Protein AF-A0A812XS95-F1 (afdb_monomer)

Mean predicted aligned error: 13.43 Å

Organism: Symbiodinium pilosum (NCBI:txid2952)

Secondary structure (DSSP, 8-state):
--------S----EEEE---SSSS--S-PEEEEETTEEEEEEEEEEESSSSS-SEEEEEETTS-EEEEEEEE--STT--EEEEE-TT--EEEEEEE-TTSPEEEEE-TTS-HHHHHHHHHHHHHHHHHHHHHHHHHHHHHHHHT-----------PPPP-----------PPPPPPP-------

Radius of gyration: 25.68 Å; Cα contacts (8 Å, |Δi|>4): 224; chains: 1; bounding box: 58×70×51 Å

Structure (mmCIF, N/CA/C/O backbone):
data_AF-A0A812XS95-F1
#
_entry.id   AF-A0A812XS95-F1
#
loop_
_atom_site.group_PDB
_atom_site.id
_atom_site.type_symbol
_atom_site.label_atom_id
_atom_site.label_alt_id
_atom_site.label_comp_id
_atom_site.label_asym_id
_atom_site.label_entity_id
_atom_site.label_seq_id
_atom_site.pdbx_PDB_ins_code
_atom_site.Cartn_x
_atom_site.Cartn_y
_atom_site.Cartn_z
_atom_site.occupancy
_atom_site.B_iso_or_equiv
_atom_site.auth_seq_id
_atom_site.auth_comp_id
_atom_site.auth_asym_id
_atom_site.auth_atom_id
_atom_site.pdbx_PDB_model_num
ATOM 1 N N . MET A 1 1 ? -4.520 -12.780 26.101 1.00 31.05 1 MET A N 1
ATOM 2 C CA . MET A 1 1 ? -3.115 -12.355 26.272 1.00 31.05 1 MET A CA 1
ATOM 3 C C . MET A 1 1 ? -2.745 -11.549 25.037 1.00 31.05 1 MET A C 1
ATOM 5 O O . MET A 1 1 ? -2.492 -12.147 24.003 1.00 31.05 1 MET A O 1
ATOM 9 N N . ASN A 1 2 ? -2.826 -10.217 25.107 1.00 29.41 2 ASN A N 1
ATOM 10 C CA . ASN A 1 2 ? -2.472 -9.331 23.994 1.00 29.41 2 ASN A CA 1
ATOM 11 C C . ASN A 1 2 ? -1.007 -8.934 24.167 1.00 29.41 2 ASN A C 1
ATOM 13 O O . ASN A 1 2 ? -0.682 -8.158 25.062 1.00 29.41 2 ASN A O 1
ATOM 17 N N . ALA A 1 3 ? -0.123 -9.522 23.366 1.00 35.22 3 ALA A N 1
ATOM 18 C CA . ALA A 1 3 ? 1.266 -9.102 23.314 1.00 35.22 3 ALA A CA 1
ATOM 19 C C . ALA A 1 3 ? 1.328 -7.753 22.585 1.00 35.22 3 ALA A C 1
ATOM 21 O O . ALA A 1 3 ? 1.083 -7.683 21.383 1.00 35.22 3 ALA A O 1
ATOM 22 N N . ALA A 1 4 ? 1.627 -6.682 23.321 1.00 34.22 4 ALA A N 1
ATOM 23 C CA . ALA A 1 4 ? 2.061 -5.426 22.731 1.00 34.22 4 ALA A CA 1
ATOM 24 C C . ALA A 1 4 ? 3.416 -5.686 22.059 1.00 34.22 4 ALA A C 1
ATOM 26 O O . ALA A 1 4 ? 4.439 -5.839 22.726 1.00 34.22 4 ALA A O 1
ATOM 27 N N . LEU A 1 5 ? 3.401 -5.842 20.737 1.00 38.66 5 LEU A N 1
ATOM 28 C CA . LEU A 1 5 ? 4.603 -6.040 19.943 1.00 38.66 5 LEU A CA 1
ATOM 29 C C . LEU A 1 5 ? 5.372 -4.717 19.885 1.00 38.66 5 LEU A C 1
ATOM 31 O O . LEU A 1 5 ? 5.041 -3.824 19.108 1.00 38.66 5 LEU A O 1
ATOM 35 N N . GLY A 1 6 ? 6.411 -4.602 20.712 1.00 35.81 6 GLY A N 1
ATOM 36 C CA . GLY A 1 6 ? 7.483 -3.634 20.511 1.00 35.81 6 GLY A CA 1
ATOM 37 C C . GLY A 1 6 ? 8.263 -4.010 19.254 1.00 35.81 6 GLY A C 1
ATOM 38 O O . GLY A 1 6 ? 9.226 -4.765 19.328 1.00 35.81 6 GLY A O 1
ATOM 39 N N . PHE A 1 7 ? 7.811 -3.529 18.097 1.00 37.19 7 PHE A N 1
ATOM 40 C CA . PHE A 1 7 ? 8.500 -3.670 16.815 1.00 37.19 7 PHE A CA 1
ATOM 41 C C . PHE A 1 7 ? 9.1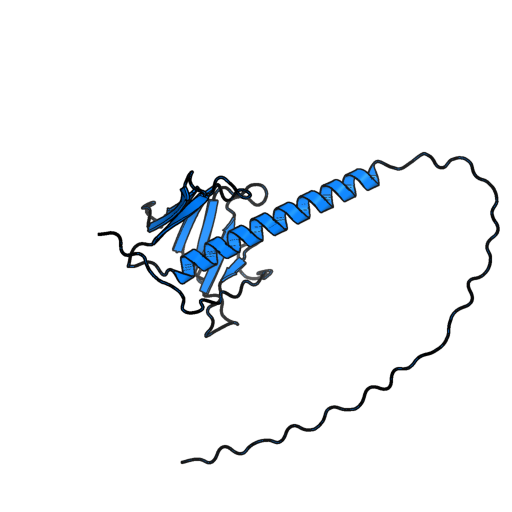70 -2.335 16.472 1.00 37.19 7 PHE A C 1
ATOM 43 O O . PHE A 1 7 ? 8.592 -1.489 15.797 1.00 37.19 7 PHE A O 1
ATOM 50 N N . CYS A 1 8 ? 10.389 -2.141 16.972 1.00 33.81 8 CYS A N 1
ATOM 51 C CA . CYS A 1 8 ? 11.273 -1.042 16.584 1.00 33.81 8 CYS A CA 1
ATOM 52 C C . CYS A 1 8 ? 12.672 -1.598 16.308 1.00 33.81 8 CYS A C 1
ATOM 54 O O . CYS A 1 8 ? 13.621 -1.257 16.999 1.00 33.81 8 CYS A O 1
ATOM 56 N N . ASP A 1 9 ? 12.787 -2.442 15.285 1.00 32.00 9 ASP A N 1
ATOM 57 C CA . ASP A 1 9 ? 14.012 -2.498 14.492 1.00 32.00 9 ASP A CA 1
ATOM 58 C C . ASP A 1 9 ? 13.663 -1.942 13.114 1.00 32.00 9 ASP A C 1
ATOM 60 O O . ASP A 1 9 ? 12.637 -2.293 12.527 1.00 32.00 9 ASP A O 1
ATOM 64 N N . ALA A 1 10 ? 14.464 -0.983 12.657 1.00 38.97 10 ALA A N 1
ATOM 65 C CA . ALA A 1 10 ? 14.191 -0.098 11.534 1.00 38.97 10 ALA A CA 1
ATOM 66 C C . ALA A 1 10 ? 13.884 -0.854 10.223 1.00 38.97 10 ALA A C 1
ATOM 68 O O . ALA A 1 10 ? 14.772 -1.166 9.430 1.00 38.97 10 ALA A O 1
ATOM 69 N N . PHE A 1 11 ? 12.602 -1.122 9.963 1.00 43.22 11 PHE A N 1
ATOM 70 C CA . PHE A 1 11 ? 12.127 -1.562 8.654 1.00 43.22 11 PHE A CA 1
ATOM 71 C C . PHE A 1 11 ? 12.046 -0.354 7.722 1.00 43.22 11 PHE A C 1
ATOM 73 O O . PHE A 1 11 ? 11.028 0.327 7.621 1.00 43.22 11 PHE A O 1
ATOM 80 N N . GLU A 1 12 ? 13.146 -0.081 7.032 1.00 45.16 12 GLU A N 1
ATOM 81 C CA . GLU A 1 12 ? 13.159 0.867 5.924 1.00 45.16 12 GLU A CA 1
ATOM 82 C C . GLU A 1 12 ? 12.568 0.179 4.684 1.00 45.16 12 GLU A C 1
ATOM 84 O O . GLU A 1 12 ? 13.136 -0.771 4.151 1.00 45.16 12 GLU A O 1
ATOM 89 N N . VAL A 1 13 ? 11.386 0.605 4.239 1.00 52.97 13 VAL A N 1
ATOM 90 C CA . VAL A 1 13 ? 10.812 0.149 2.966 1.00 52.97 13 VAL A CA 1
ATOM 91 C C . VAL A 1 13 ? 11.091 1.218 1.923 1.00 52.97 13 VAL A C 1
ATOM 93 O O . VAL A 1 13 ? 10.550 2.320 1.988 1.00 52.97 13 VAL A O 1
ATOM 96 N N . HIS A 1 14 ? 11.920 0.883 0.938 1.00 58.97 14 HIS A N 1
ATOM 97 C CA . HIS A 1 14 ? 12.149 1.755 -0.207 1.00 58.97 14 HIS A CA 1
ATOM 98 C C . HIS A 1 14 ? 10.985 1.615 -1.187 1.00 58.97 14 HIS A C 1
ATOM 100 O O . HIS A 1 14 ? 10.745 0.539 -1.741 1.00 58.97 14 HIS A O 1
ATOM 106 N N . LEU A 1 15 ? 10.270 2.718 -1.404 1.00 54.59 15 LEU A N 1
ATOM 107 C CA . LEU A 1 15 ? 9.185 2.797 -2.370 1.00 54.59 15 LEU A CA 1
ATOM 108 C C . LEU A 1 15 ? 9.689 3.473 -3.644 1.00 54.59 15 LEU A C 1
ATOM 110 O O . LEU A 1 15 ? 10.126 4.621 -3.612 1.00 54.59 15 LEU A O 1
ATOM 114 N N . GLN A 1 16 ? 9.621 2.767 -4.769 1.00 62.72 16 GLN A N 1
ATOM 115 C CA . GLN A 1 16 ? 9.952 3.331 -6.076 1.00 62.72 16 GLN A CA 1
ATOM 116 C C . GLN A 1 16 ? 8.723 3.305 -6.981 1.00 62.72 16 GLN A C 1
ATOM 118 O O . GLN A 1 16 ? 8.082 2.268 -7.166 1.00 62.72 16 GLN A O 1
ATOM 123 N N . GLN A 1 17 ? 8.404 4.455 -7.574 1.00 58.75 17 GLN A N 1
ATOM 124 C CA . GLN A 1 17 ? 7.454 4.522 -8.675 1.00 58.75 17 GLN A CA 1
ATOM 125 C C . GLN A 1 17 ? 8.195 4.126 -9.955 1.00 58.75 17 GLN A C 1
ATOM 127 O O . GLN A 1 17 ? 8.978 4.904 -10.496 1.00 58.75 17 GLN A O 1
ATOM 132 N N . ARG A 1 18 ? 7.976 2.900 -10.435 1.00 57.41 18 ARG A N 1
ATOM 133 C CA . ARG A 1 18 ? 8.557 2.425 -11.696 1.00 57.41 18 ARG A CA 1
ATOM 134 C C . ARG A 1 18 ? 7.482 2.384 -12.778 1.00 57.41 18 ARG A C 1
ATOM 136 O O . ARG A 1 18 ? 6.474 1.696 -12.631 1.00 57.41 18 ARG A O 1
ATOM 143 N N . LEU A 1 19 ? 7.725 3.067 -13.900 1.00 51.47 19 LEU A N 1
ATOM 144 C CA . LEU A 1 19 ? 6.998 2.819 -15.148 1.00 51.47 19 LEU A CA 1
ATOM 145 C C . LEU A 1 19 ? 7.426 1.444 -15.678 1.00 51.47 19 LEU A C 1
ATOM 147 O O . LEU A 1 19 ? 8.431 1.304 -16.376 1.00 51.47 19 LEU A O 1
ATOM 151 N N . CYS A 1 20 ? 6.690 0.403 -15.303 1.00 47.28 20 CYS A N 1
ATOM 152 C CA . CYS A 1 20 ? 6.956 -0.949 -15.774 1.00 47.28 20 CYS A CA 1
ATOM 153 C C . CYS A 1 20 ? 6.486 -1.075 -17.231 1.00 47.28 20 CYS A C 1
ATOM 155 O O . CYS A 1 20 ? 5.315 -1.319 -17.486 1.00 47.28 20 CYS A O 1
ATOM 157 N N . ARG A 1 21 ? 7.398 -0.895 -18.198 1.00 41.53 21 ARG A N 1
ATOM 158 C CA . ARG A 1 21 ? 7.094 -1.022 -19.641 1.00 41.53 21 ARG A CA 1
ATOM 159 C C . ARG A 1 21 ? 6.903 -2.470 -20.122 1.00 41.53 21 ARG A C 1
ATOM 161 O O . ARG A 1 21 ? 6.256 -2.669 -21.140 1.00 41.53 21 ARG A O 1
ATOM 168 N N . ASN A 1 22 ? 7.438 -3.460 -19.397 1.00 42.00 22 ASN A N 1
ATOM 169 C CA . ASN A 1 22 ? 7.480 -4.872 -19.825 1.00 42.00 22 ASN A CA 1
ATOM 170 C C . ASN A 1 22 ? 6.666 -5.836 -18.947 1.00 42.00 22 ASN A C 1
ATOM 172 O O . ASN A 1 22 ? 6.631 -7.032 -19.220 1.00 42.00 22 ASN A O 1
ATOM 176 N N . PHE A 1 23 ? 6.013 -5.342 -17.896 1.00 45.94 23 PHE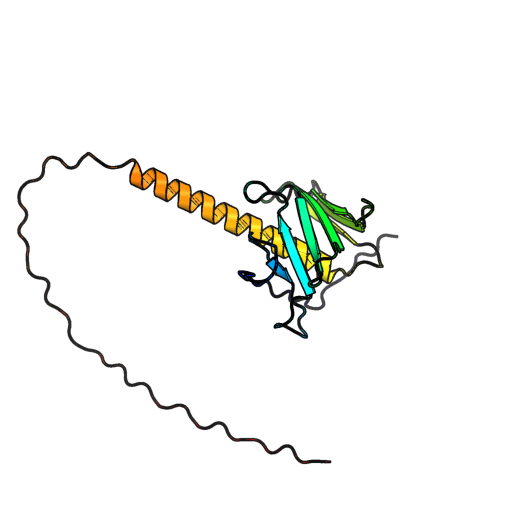 A N 1
ATOM 177 C CA . PHE A 1 23 ? 5.003 -6.118 -17.183 1.00 45.94 23 PHE A CA 1
ATOM 178 C C . PHE A 1 23 ? 3.648 -5.712 -17.760 1.00 45.94 23 PHE A C 1
ATOM 180 O O . PHE A 1 23 ? 3.429 -4.526 -17.994 1.00 45.94 23 PHE A O 1
ATOM 187 N N . VAL A 1 24 ? 2.749 -6.667 -18.002 1.00 46.91 24 VAL A N 1
ATOM 188 C CA . VAL A 1 24 ? 1.370 -6.445 -18.487 1.00 46.91 24 VAL A CA 1
ATOM 189 C C . VAL A 1 24 ? 0.531 -5.770 -17.384 1.00 46.91 24 VAL A C 1
ATOM 191 O O . VAL A 1 24 ? -0.459 -6.300 -16.899 1.00 46.91 24 VAL A O 1
ATOM 194 N N . MET A 1 25 ? 0.985 -4.622 -16.891 1.00 47.03 25 MET A N 1
ATOM 195 C CA . MET A 1 25 ? 0.340 -3.788 -15.887 1.00 47.03 25 MET A CA 1
ATOM 196 C C . MET A 1 25 ? 0.532 -2.341 -16.330 1.00 47.03 25 MET A C 1
ATOM 198 O O . MET A 1 25 ? 1.451 -1.645 -15.911 1.00 47.03 25 MET A O 1
ATOM 202 N N . ALA A 1 26 ? -0.335 -1.919 -17.246 1.00 42.66 26 ALA A N 1
ATOM 203 C CA . ALA A 1 26 ? -0.321 -0.614 -17.896 1.00 42.66 26 ALA A CA 1
ATOM 204 C C . ALA A 1 26 ? -0.753 0.556 -16.983 1.00 42.66 26 ALA A C 1
ATOM 206 O O . ALA A 1 26 ? -1.200 1.587 -17.474 1.00 42.66 26 ALA A O 1
ATOM 207 N N . SER A 1 27 ? -0.645 0.444 -15.659 1.00 55.88 27 SER A N 1
ATOM 208 C CA . SER A 1 27 ? -1.129 1.487 -14.754 1.00 55.88 27 SER A CA 1
ATOM 209 C C . SER A 1 27 ? -0.394 1.480 -13.415 1.00 55.88 27 SER A C 1
ATOM 211 O O . SER A 1 27 ? -0.209 0.441 -12.793 1.00 55.88 27 SER A O 1
ATOM 213 N N . HIS A 1 28 ? 0.064 2.669 -13.010 1.00 71.50 28 HIS A N 1
ATOM 214 C CA . HIS A 1 28 ? 0.421 3.112 -11.653 1.00 71.50 28 HIS A CA 1
ATOM 215 C C . HIS A 1 28 ? 0.668 2.020 -10.589 1.00 71.50 28 HIS A C 1
ATOM 217 O O . HIS A 1 28 ? -0.057 1.927 -9.600 1.00 71.50 28 HIS A O 1
ATOM 223 N N . ALA A 1 29 ? 1.715 1.213 -10.775 1.00 84.75 29 ALA A N 1
ATOM 224 C CA . ALA A 1 29 ? 2.148 0.227 -9.793 1.00 84.75 29 ALA A CA 1
ATOM 225 C C . ALA A 1 29 ? 3.276 0.786 -8.919 1.00 84.75 29 ALA A C 1
ATOM 227 O O . ALA A 1 29 ? 4.216 1.408 -9.421 1.00 84.75 29 ALA A O 1
ATOM 228 N N . PHE A 1 30 ? 3.219 0.509 -7.618 1.00 89.88 30 PHE A N 1
ATOM 229 C CA . PHE A 1 30 ? 4.336 0.746 -6.706 1.00 89.88 30 PHE A CA 1
ATOM 230 C C . PHE A 1 30 ? 5.098 -0.548 -6.487 1.00 89.88 30 PHE A C 1
ATOM 232 O O . PHE A 1 30 ? 4.511 -1.560 -6.104 1.00 89.88 30 PHE A O 1
ATOM 239 N N . SER A 1 31 ? 6.406 -0.522 -6.725 1.00 90.56 31 SER A N 1
ATOM 240 C CA . SER A 1 31 ? 7.264 -1.657 -6.413 1.00 90.56 31 SER A CA 1
ATOM 241 C C . SER A 1 31 ? 7.732 -1.586 -4.966 1.00 90.56 31 SER A C 1
ATOM 243 O O . SER A 1 31 ? 8.218 -0.544 -4.520 1.00 90.56 31 SER A O 1
ATOM 245 N N . LEU A 1 32 ? 7.622 -2.710 -4.264 1.00 91.50 32 LEU A N 1
ATOM 246 C CA . LEU A 1 32 ? 8.188 -2.917 -2.940 1.00 91.50 32 LEU A CA 1
ATOM 247 C C . LEU A 1 32 ? 9.548 -3.602 -3.095 1.00 91.50 32 LEU A C 1
ATOM 249 O O . LEU A 1 32 ? 9.637 -4.676 -3.700 1.00 91.50 32 LEU A O 1
ATOM 253 N N . CYS A 1 33 ? 10.590 -2.994 -2.531 1.00 89.38 33 CYS A N 1
ATOM 254 C CA . CYS A 1 33 ? 11.943 -3.548 -2.488 1.00 89.38 33 CYS A CA 1
ATOM 255 C C . CYS A 1 33 ? 12.324 -3.906 -1.046 1.00 89.38 33 CYS A C 1
ATOM 257 O O . CYS A 1 33 ? 11.868 -3.267 -0.096 1.00 89.38 33 CYS A O 1
ATOM 259 N N . ARG A 1 34 ? 13.166 -4.931 -0.876 1.00 85.69 34 ARG A N 1
ATOM 260 C CA . ARG A 1 34 ? 13.764 -5.270 0.426 1.00 85.69 34 ARG A CA 1
ATOM 261 C C . ARG A 1 34 ? 15.109 -4.561 0.574 1.00 85.69 34 ARG A C 1
ATOM 263 O O . ARG A 1 34 ? 15.805 -4.353 -0.415 1.00 85.69 34 ARG A O 1
ATOM 270 N N . ASN A 1 35 ? 15.516 -4.267 1.808 1.00 80.00 35 ASN A N 1
ATOM 271 C CA . ASN A 1 35 ? 16.771 -3.550 2.073 1.00 80.00 35 ASN A CA 1
ATOM 272 C C . ASN A 1 35 ? 18.019 -4.229 1.503 1.00 80.00 35 ASN A C 1
ATOM 274 O O . ASN A 1 35 ? 18.910 -3.542 1.015 1.00 80.00 35 ASN A O 1
ATOM 278 N N . HIS A 1 36 ? 18.071 -5.562 1.525 1.00 82.12 36 HIS A N 1
ATOM 279 C CA . HIS A 1 36 ? 19.225 -6.311 1.024 1.00 82.12 36 HIS A CA 1
ATOM 280 C C . HIS A 1 36 ? 19.330 -6.338 -0.507 1.00 82.12 36 HIS A C 1
ATOM 282 O O . HIS A 1 36 ? 20.379 -6.709 -1.020 1.00 82.12 36 HIS A O 1
ATOM 288 N N . ASN A 1 37 ? 18.272 -5.975 -1.240 1.00 82.00 37 ASN A N 1
ATOM 289 C CA . ASN A 1 37 ? 18.295 -5.965 -2.699 1.00 82.00 37 ASN A CA 1
ATOM 290 C C . ASN A 1 37 ? 17.404 -4.840 -3.247 1.00 82.00 37 ASN A C 1
ATOM 292 O O . ASN A 1 37 ? 16.246 -5.057 -3.607 1.00 82.00 37 ASN A O 1
ATOM 296 N N . LYS A 1 38 ? 17.939 -3.611 -3.268 1.00 79.56 38 LYS A N 1
ATOM 297 C CA . LYS A 1 38 ? 17.198 -2.409 -3.698 1.00 79.56 38 LYS A CA 1
ATOM 298 C C . LYS A 1 38 ? 16.772 -2.470 -5.170 1.00 79.56 38 LYS A C 1
ATOM 300 O O . LYS A 1 38 ? 15.761 -1.869 -5.537 1.00 79.56 38 LYS A O 1
ATOM 305 N N . ASP A 1 39 ? 17.508 -3.217 -5.989 1.00 83.06 39 ASP A N 1
ATOM 306 C CA . ASP A 1 39 ? 17.280 -3.292 -7.433 1.00 83.06 39 ASP A CA 1
ATOM 307 C C . ASP A 1 39 ? 16.220 -4.320 -7.831 1.00 83.06 39 ASP A C 1
ATOM 309 O O . ASP A 1 39 ? 15.643 -4.223 -8.922 1.00 83.06 39 ASP A O 1
ATOM 313 N N . GLU A 1 40 ? 15.909 -5.257 -6.933 1.00 86.56 40 GLU A N 1
ATOM 314 C CA . GLU A 1 40 ? 15.006 -6.366 -7.200 1.00 86.56 40 GLU A CA 1
ATOM 315 C C . GLU A 1 40 ? 13.677 -6.202 -6.440 1.00 86.56 40 GLU A C 1
ATOM 317 O O . GLU A 1 40 ? 13.594 -6.472 -5.236 1.00 86.56 40 GLU A O 1
ATOM 322 N N . PRO A 1 41 ? 12.596 -5.782 -7.124 1.00 89.94 41 PRO A N 1
ATOM 323 C CA . PRO A 1 41 ? 11.297 -5.687 -6.483 1.00 89.94 41 PRO A CA 1
ATOM 324 C C . PRO A 1 41 ? 10.797 -7.088 -6.128 1.00 89.94 41 PRO A C 1
ATOM 326 O O . PRO A 1 41 ? 10.858 -8.010 -6.945 1.00 89.94 41 PRO A O 1
ATOM 329 N N . PHE A 1 42 ? 10.270 -7.261 -4.917 1.00 91.69 42 PHE A N 1
ATOM 330 C CA . PHE A 1 42 ? 9.690 -8.540 -4.493 1.00 91.69 42 PHE A CA 1
ATOM 331 C C . PHE A 1 42 ? 8.170 -8.570 -4.682 1.00 91.69 42 PHE A C 1
ATOM 333 O O . PHE A 1 42 ? 7.597 -9.629 -4.952 1.00 91.69 42 PHE A O 1
ATOM 340 N N . ALA A 1 43 ? 7.518 -7.408 -4.602 1.00 94.50 43 ALA A N 1
ATOM 341 C CA . ALA A 1 43 ? 6.085 -7.276 -4.802 1.00 94.50 43 ALA A CA 1
ATOM 342 C C . ALA A 1 43 ? 5.714 -5.957 -5.492 1.00 94.50 43 ALA A C 1
ATOM 344 O O . ALA A 1 43 ? 6.461 -4.981 -5.463 1.00 94.50 43 ALA A O 1
ATOM 345 N N . PHE A 1 44 ? 4.531 -5.941 -6.093 1.00 94.69 44 PHE A N 1
ATOM 346 C CA . PHE A 1 44 ? 3.906 -4.788 -6.717 1.00 94.69 44 PHE A CA 1
ATOM 347 C C . PHE A 1 44 ? 2.555 -4.526 -6.065 1.00 94.69 44 PHE A C 1
ATOM 349 O O . PHE A 1 44 ? 1.790 -5.461 -5.827 1.00 94.69 44 PHE A O 1
ATOM 356 N N . VAL A 1 45 ? 2.259 -3.257 -5.809 1.00 95.50 45 VAL A N 1
ATOM 357 C CA . VAL A 1 45 ? 0.979 -2.790 -5.275 1.00 95.50 45 VAL A CA 1
ATOM 358 C C . VAL A 1 45 ? 0.268 -2.021 -6.369 1.00 95.50 45 VAL A C 1
ATOM 360 O O . VAL A 1 45 ? 0.818 -1.065 -6.917 1.00 95.50 45 VAL A O 1
ATOM 363 N N . THR A 1 46 ? -0.943 -2.455 -6.694 1.00 94.38 46 THR A N 1
ATOM 364 C CA . THR A 1 46 ? -1.723 -1.925 -7.816 1.00 94.38 46 THR A CA 1
ATOM 365 C C . THR A 1 46 ? -3.148 -1.624 -7.368 1.00 94.38 46 THR A C 1
ATOM 367 O O . THR A 1 46 ? -3.754 -2.473 -6.712 1.00 94.38 46 THR A O 1
ATOM 370 N N . PRO A 1 47 ? -3.689 -0.433 -7.665 1.00 94.31 47 PRO A N 1
ATOM 371 C CA . PRO A 1 47 ? -5.085 -0.131 -7.375 1.00 94.31 47 PRO A CA 1
ATOM 372 C C . PRO A 1 47 ? -6.011 -0.970 -8.267 1.00 94.31 47 PRO A C 1
ATOM 374 O O . PRO A 1 47 ? -5.693 -1.222 -9.428 1.00 94.31 47 PRO A O 1
ATOM 377 N N . GLU A 1 48 ? -7.174 -1.369 -7.751 1.00 93.12 48 GLU A N 1
ATOM 378 C CA . GLU A 1 48 ? -8.243 -1.957 -8.575 1.00 93.12 48 GLU A CA 1
ATOM 379 C C . GLU A 1 48 ? -8.783 -0.938 -9.590 1.00 93.12 48 GLU A C 1
ATOM 381 O O . GLU A 1 48 ? -8.971 -1.259 -10.763 1.00 93.12 48 GLU A O 1
ATOM 386 N N . HIS A 1 49 ? -8.953 0.313 -9.149 1.00 88.50 49 HIS A N 1
ATOM 387 C CA . HIS A 1 49 ? -9.421 1.428 -9.968 1.00 88.50 49 HIS A CA 1
ATOM 388 C C . HIS A 1 49 ? -8.482 2.641 -9.837 1.00 88.50 49 HIS A C 1
ATOM 390 O O . HIS A 1 49 ? -8.200 3.049 -8.709 1.00 88.50 49 HIS A O 1
ATOM 396 N N . PRO A 1 50 ? -8.028 3.261 -10.949 1.00 81.12 50 PRO A N 1
ATOM 397 C CA . PRO A 1 50 ? -7.094 4.394 -10.907 1.00 81.12 50 PRO A CA 1
ATOM 398 C C . PRO A 1 50 ? -7.637 5.635 -10.187 1.00 81.12 50 PRO A C 1
ATOM 400 O O . PRO A 1 50 ? -6.891 6.324 -9.496 1.00 81.12 50 PRO A O 1
ATOM 403 N N . GLU A 1 51 ? -8.928 5.929 -10.351 1.00 78.56 51 GLU A N 1
ATOM 404 C CA . GLU A 1 51 ? -9.520 7.182 -9.873 1.00 78.56 51 GLU A CA 1
ATOM 405 C C . GLU A 1 51 ? -9.998 7.116 -8.425 1.00 78.56 51 GLU A C 1
ATOM 407 O O . GLU A 1 51 ? -9.934 8.122 -7.728 1.00 78.56 51 GLU A O 1
ATOM 412 N N . ASN A 1 52 ? -10.476 5.964 -7.950 1.00 81.12 52 ASN A N 1
ATOM 413 C CA . ASN A 1 52 ? -10.994 5.816 -6.589 1.00 81.12 52 ASN A CA 1
ATOM 414 C C . ASN A 1 52 ? -10.750 4.396 -6.051 1.00 81.12 52 ASN A C 1
ATOM 416 O O . ASN A 1 52 ? -11.659 3.558 -6.055 1.00 81.12 52 ASN A O 1
ATOM 420 N N . PRO A 1 53 ? -9.516 4.087 -5.627 1.00 86.00 53 PRO A N 1
ATOM 421 C CA . PRO A 1 53 ? -9.182 2.746 -5.184 1.00 86.00 53 PRO A CA 1
ATOM 422 C C . PRO A 1 53 ? -9.726 2.478 -3.776 1.00 86.00 53 PRO A C 1
ATOM 424 O O . PRO A 1 53 ? -9.188 2.956 -2.781 1.00 86.00 53 PRO A O 1
ATOM 427 N N . ARG A 1 54 ? -10.769 1.646 -3.687 1.00 91.69 54 ARG A N 1
ATOM 428 C CA . ARG A 1 54 ? -11.209 1.007 -2.427 1.00 91.69 54 ARG A CA 1
ATOM 429 C C . ARG A 1 54 ? -10.485 -0.303 -2.134 1.00 91.69 54 ARG A C 1
ATOM 431 O O . ARG A 1 54 ? -10.594 -0.858 -1.041 1.00 91.69 54 ARG A O 1
ATOM 438 N N . ARG A 1 55 ? -9.770 -0.804 -3.137 1.00 95.69 55 ARG A N 1
ATOM 439 C CA . ARG A 1 55 ? -9.081 -2.081 -3.115 1.00 95.69 55 ARG A CA 1
ATOM 440 C C . ARG A 1 55 ? -7.745 -1.967 -3.823 1.00 95.69 55 ARG A C 1
ATOM 442 O O . ARG A 1 55 ? -7.646 -1.365 -4.894 1.00 95.69 55 ARG A O 1
ATOM 449 N N . PHE A 1 56 ? -6.732 -2.580 -3.232 1.00 96.12 56 PHE A N 1
ATOM 450 C CA . PHE A 1 56 ? -5.399 -2.698 -3.800 1.00 96.12 56 PHE A CA 1
ATOM 451 C C . PHE A 1 56 ? -4.991 -4.163 -3.861 1.00 96.12 56 PHE A C 1
ATOM 453 O O . PHE A 1 56 ? -5.185 -4.920 -2.912 1.00 96.12 56 PHE A O 1
ATOM 460 N N . PHE A 1 57 ? -4.382 -4.556 -4.971 1.00 96.62 57 PHE A N 1
ATOM 461 C CA . PHE A 1 57 ? -3.814 -5.879 -5.159 1.00 96.62 57 PHE A CA 1
ATOM 462 C C . PHE A 1 57 ? -2.314 -5.835 -4.940 1.00 96.62 57 PHE A C 1
ATOM 464 O O . PHE A 1 57 ? -1.606 -5.044 -5.569 1.00 96.62 57 PHE A O 1
ATOM 471 N N . VAL A 1 58 ? -1.838 -6.735 -4.086 1.00 96.75 58 VAL A N 1
ATOM 472 C CA . VAL A 1 58 ? -0.419 -6.962 -3.853 1.00 96.75 58 VAL A CA 1
ATOM 473 C C . VAL A 1 58 ? -0.031 -8.257 -4.549 1.00 96.75 58 VAL A C 1
ATOM 475 O O . VAL A 1 58 ? -0.527 -9.338 -4.220 1.00 96.75 58 VAL A O 1
ATOM 478 N N . ARG A 1 59 ? 0.834 -8.149 -5.552 1.00 96.25 59 ARG A N 1
ATOM 479 C CA . ARG A 1 59 ? 1.282 -9.270 -6.382 1.00 96.25 59 ARG A CA 1
ATOM 480 C C . ARG A 1 59 ? 2.767 -9.478 -6.202 1.00 96.25 59 ARG A C 1
ATOM 482 O O . ARG A 1 59 ? 3.516 -8.516 -6.097 1.00 96.25 59 ARG A O 1
ATOM 489 N N . HIS A 1 60 ? 3.205 -10.724 -6.213 1.00 94.50 60 HIS A N 1
ATOM 490 C CA . HIS A 1 60 ? 4.624 -11.016 -6.312 1.00 94.50 60 HIS A CA 1
ATOM 491 C C . HIS A 1 60 ? 5.164 -10.556 -7.669 1.00 94.50 60 HIS A C 1
ATOM 493 O O . HIS A 1 60 ? 4.417 -10.470 -8.646 1.00 94.50 60 HIS A O 1
ATOM 499 N N . ARG A 1 61 ? 6.480 -10.360 -7.776 1.00 90.94 61 ARG A N 1
ATOM 500 C CA . ARG A 1 61 ? 7.134 -10.009 -9.048 1.00 90.94 61 ARG A CA 1
ATOM 501 C C . ARG A 1 61 ? 6.903 -10.993 -10.202 1.00 90.94 61 ARG A C 1
ATOM 503 O O . ARG A 1 61 ? 7.092 -10.637 -11.353 1.00 90.94 61 ARG A O 1
ATOM 510 N N . MET A 1 62 ? 6.498 -12.225 -9.889 1.00 91.19 62 MET A N 1
ATOM 511 C CA . MET A 1 62 ? 6.143 -13.269 -10.866 1.00 91.19 62 MET A CA 1
ATOM 512 C C . MET A 1 62 ? 4.657 -13.230 -11.271 1.00 91.19 62 MET A C 1
ATOM 514 O O . MET A 1 62 ? 4.194 -14.105 -11.991 1.00 91.19 62 MET A O 1
ATOM 518 N N . GLY A 1 63 ? 3.883 -12.261 -10.774 1.00 90.12 63 GLY A N 1
ATOM 519 C CA . GLY A 1 63 ? 2.478 -12.036 -11.133 1.00 90.12 63 GLY A CA 1
ATOM 520 C C . GLY A 1 63 ? 1.437 -12.724 -10.241 1.00 90.12 63 GLY A C 1
ATOM 521 O O . GLY A 1 63 ? 0.258 -12.357 -10.305 1.00 90.12 63 GLY A O 1
ATOM 522 N N . TYR A 1 64 ? 1.834 -13.669 -9.380 1.00 93.38 64 TYR A N 1
ATOM 523 C CA . TYR A 1 64 ? 0.887 -14.356 -8.496 1.00 93.38 64 TYR A CA 1
ATOM 524 C C . TYR A 1 64 ? 0.371 -13.436 -7.370 1.00 93.38 64 TYR A C 1
ATOM 526 O O . TYR A 1 64 ? 1.133 -12.611 -6.853 1.00 93.38 64 TYR A O 1
ATOM 534 N N . PRO A 1 65 ? -0.918 -13.539 -6.992 1.00 95.50 65 PRO A N 1
ATOM 535 C CA . PRO A 1 65 ? -1.502 -12.710 -5.943 1.00 95.50 65 PRO A CA 1
ATOM 536 C C . PRO A 1 65 ? -0.967 -13.128 -4.569 1.00 95.50 65 PRO A C 1
ATOM 538 O O . PRO A 1 65 ? -1.012 -14.305 -4.215 1.00 95.50 65 PRO A O 1
ATOM 541 N N . LEU A 1 66 ? -0.468 -12.158 -3.801 1.00 96.25 66 LEU A N 1
ATOM 542 C CA . LEU A 1 66 ? -0.044 -12.352 -2.412 1.00 96.25 66 LEU A CA 1
ATOM 543 C C . LEU A 1 66 ? -1.201 -12.054 -1.456 1.00 96.25 66 LEU A C 1
ATOM 545 O O . LEU A 1 66 ? -1.538 -12.880 -0.613 1.00 96.25 66 LEU A O 1
ATOM 549 N N . MET A 1 67 ? -1.820 -10.883 -1.616 1.00 97.81 67 MET A N 1
ATOM 550 C CA . MET A 1 67 ? -2.972 -10.438 -0.830 1.00 97.81 67 MET A CA 1
ATOM 551 C C . MET A 1 67 ? -3.728 -9.315 -1.548 1.00 97.81 67 MET A C 1
ATOM 553 O O . MET A 1 67 ? -3.186 -8.683 -2.460 1.00 97.81 67 MET A O 1
ATOM 557 N N . SER A 1 68 ? -4.957 -9.037 -1.121 1.00 97.94 68 SER A N 1
ATOM 558 C CA . SER A 1 68 ? -5.638 -7.772 -1.408 1.00 97.94 68 SER A CA 1
ATOM 559 C C . SER A 1 68 ? -5.810 -6.966 -0.126 1.00 97.94 68 SER A C 1
ATOM 561 O O . SER A 1 68 ? -5.952 -7.539 0.950 1.00 97.94 68 SER A O 1
ATOM 563 N N . LEU A 1 69 ? -5.757 -5.644 -0.233 1.00 97.62 69 LEU A N 1
ATOM 564 C CA . LEU A 1 69 ? -6.067 -4.721 0.851 1.00 97.62 69 LEU A CA 1
ATOM 565 C C . LEU A 1 69 ? -7.339 -3.977 0.469 1.00 97.62 69 LEU A C 1
ATOM 567 O O . LEU A 1 69 ? -7.365 -3.269 -0.537 1.00 97.62 69 LEU A O 1
ATOM 571 N N . ASP A 1 70 ? -8.373 -4.149 1.278 1.00 96.31 70 ASP A N 1
ATOM 572 C CA . ASP A 1 70 ? -9.725 -3.678 1.019 1.00 96.31 70 ASP A CA 1
ATOM 573 C C . ASP A 1 70 ? -10.144 -2.779 2.183 1.00 96.31 70 ASP A C 1
ATOM 575 O O . ASP A 1 70 ? -10.061 -3.200 3.341 1.00 96.31 70 ASP A O 1
ATOM 579 N N . GLY A 1 71 ? -10.622 -1.567 1.911 1.00 92.69 71 GLY A N 1
ATOM 580 C CA . GLY A 1 71 ? -11.081 -0.700 2.990 1.00 92.69 71 GLY A CA 1
ATOM 581 C C . GLY A 1 71 ? -11.061 0.787 2.693 1.00 92.69 71 GLY A C 1
ATOM 582 O O . GLY A 1 71 ? -10.959 1.217 1.544 1.00 92.69 71 GLY A O 1
ATOM 583 N N . ASP A 1 72 ? -11.181 1.557 3.769 1.00 90.44 72 ASP A N 1
ATOM 584 C CA . ASP A 1 72 ? -11.029 3.002 3.738 1.00 90.44 72 ASP A CA 1
ATOM 585 C C . ASP A 1 72 ? -9.573 3.377 4.041 1.00 90.44 72 ASP A C 1
ATOM 587 O O . ASP A 1 72 ? -9.039 3.108 5.123 1.00 90.44 72 ASP A O 1
ATOM 591 N N . PHE A 1 73 ? -8.935 3.974 3.035 1.00 85.81 73 PHE A N 1
ATOM 592 C CA . PHE A 1 73 ? -7.576 4.515 3.082 1.00 85.81 73 PHE A CA 1
ATOM 593 C C . PHE A 1 73 ? -7.581 6.047 3.201 1.00 85.81 73 PHE A C 1
ATOM 595 O O . PHE A 1 73 ? -6.584 6.695 2.869 1.00 85.81 73 PHE A O 1
ATOM 602 N N . GLY A 1 74 ? -8.728 6.619 3.572 1.00 76.94 74 GLY A N 1
ATOM 603 C CA . GLY A 1 74 ? -9.025 8.039 3.538 1.00 76.94 74 GLY A CA 1
ATOM 604 C C . GLY A 1 74 ? -8.128 8.903 4.428 1.00 76.94 74 GLY A C 1
ATOM 605 O O . GLY A 1 74 ? -7.381 8.402 5.278 1.00 76.94 74 GLY A O 1
ATOM 606 N N . PRO A 1 75 ? -8.180 10.233 4.219 1.00 66.25 75 PRO A N 1
ATOM 607 C CA . PRO A 1 75 ? -7.425 11.183 5.019 1.00 66.25 75 PRO A CA 1
ATOM 608 C C . PRO A 1 75 ? -7.839 11.113 6.495 1.00 66.25 75 PRO A C 1
ATOM 610 O O . PRO A 1 75 ? -8.965 10.771 6.845 1.00 66.25 75 PRO A O 1
ATOM 613 N N . GLU A 1 76 ? -6.860 11.402 7.344 1.00 62.06 76 GLU A N 1
ATOM 614 C CA . GLU A 1 76 ? -6.816 11.231 8.796 1.00 62.06 76 GLU A CA 1
ATOM 615 C C . GLU A 1 76 ? -8.177 11.234 9.518 1.00 62.06 76 GLU A C 1
ATOM 617 O O . GLU A 1 76 ? -8.749 12.278 9.806 1.00 62.06 76 GLU A O 1
ATOM 622 N N . GLY A 1 77 ? -8.670 10.048 9.895 1.00 59.62 77 GLY A N 1
ATOM 623 C CA . GLY A 1 77 ? -9.858 9.944 10.750 1.00 59.62 77 GLY A CA 1
ATOM 624 C C . GLY A 1 77 ? -10.534 8.580 10.752 1.00 59.62 77 GLY A C 1
ATOM 625 O O . GLY A 1 77 ? -10.920 8.112 11.816 1.00 59.62 77 GLY A O 1
ATOM 626 N N . GLN A 1 78 ? -10.620 7.921 9.595 1.00 75.12 78 GLN A N 1
ATOM 627 C CA . GLN A 1 78 ? -11.378 6.674 9.425 1.00 75.12 78 GLN A CA 1
ATOM 628 C C . GLN A 1 78 ? -10.554 5.640 8.651 1.00 75.12 78 GLN A C 1
ATOM 630 O O . GLN A 1 78 ? -10.846 5.314 7.509 1.00 75.12 78 GLN A O 1
ATOM 635 N N . ILE A 1 79 ? -9.4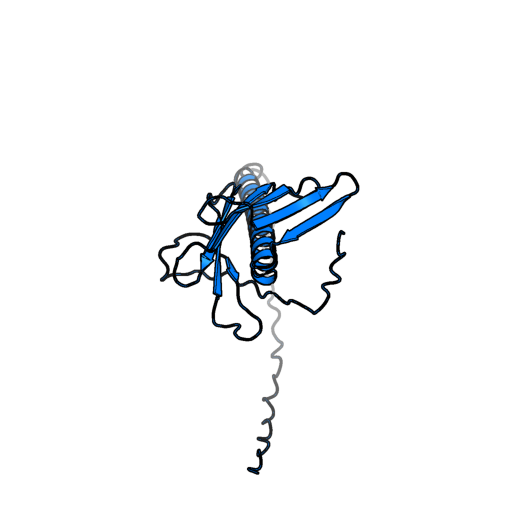76 5.146 9.265 1.00 88.88 79 ILE A N 1
ATOM 636 C CA . ILE A 1 79 ? -8.698 4.053 8.672 1.00 88.88 79 ILE A CA 1
ATOM 637 C C . ILE A 1 79 ? -9.363 2.744 9.083 1.00 88.88 79 ILE A C 1
ATOM 639 O O . ILE A 1 79 ? -9.407 2.433 10.272 1.00 88.88 79 ILE A O 1
ATOM 643 N N . ASN A 1 80 ? -9.858 1.983 8.113 1.00 93.88 80 ASN A N 1
ATOM 644 C CA . ASN A 1 80 ? -10.348 0.625 8.326 1.00 93.88 80 ASN A CA 1
ATOM 645 C C . ASN A 1 80 ? -9.982 -0.218 7.109 1.00 93.88 80 ASN A C 1
ATOM 647 O O . ASN A 1 80 ? -10.637 -0.144 6.070 1.00 93.88 80 ASN A O 1
ATOM 651 N N . VAL A 1 81 ? -8.906 -0.987 7.240 1.00 96.00 81 VAL A N 1
ATOM 652 C CA . VAL A 1 81 ? -8.307 -1.784 6.174 1.00 96.00 81 VAL A CA 1
ATOM 653 C C . VAL A 1 81 ? -8.304 -3.247 6.581 1.00 96.00 81 VAL A C 1
ATOM 655 O O . VAL A 1 81 ? -7.857 -3.610 7.671 1.00 96.00 81 VAL A O 1
ATOM 658 N N . ARG A 1 82 ? -8.737 -4.107 5.664 1.00 97.94 82 ARG A N 1
ATOM 659 C CA . ARG A 1 82 ? -8.681 -5.562 5.790 1.00 97.94 82 ARG A CA 1
ATOM 660 C C . ARG A 1 82 ? -7.745 -6.116 4.730 1.00 97.94 82 ARG A C 1
ATOM 662 O O . ARG A 1 82 ? -7.928 -5.850 3.546 1.00 97.94 82 ARG A O 1
ATOM 669 N N . GLY A 1 83 ? -6.759 -6.900 5.148 1.00 98.06 83 GLY A N 1
ATOM 670 C CA . GLY A 1 83 ? -5.938 -7.681 4.233 1.00 98.06 83 GLY A CA 1
ATOM 671 C C . GLY A 1 83 ? -6.503 -9.075 4.060 1.00 98.06 83 GLY A C 1
ATOM 672 O O . GLY A 1 83 ? -6.687 -9.788 5.045 1.00 98.06 83 GLY A O 1
ATOM 673 N N . LEU A 1 84 ? -6.768 -9.458 2.818 1.00 98.44 84 LEU A N 1
ATOM 674 C CA . LEU A 1 84 ? -7.358 -10.732 2.436 1.00 98.44 84 LEU A CA 1
ATOM 675 C C . LEU A 1 84 ? -6.346 -11.577 1.660 1.00 98.44 84 LEU A C 1
ATOM 677 O O . LEU A 1 84 ? -5.604 -11.058 0.825 1.00 98.44 84 LEU A O 1
ATOM 681 N N . ASN A 1 85 ? -6.326 -12.886 1.898 1.00 97.19 85 ASN A N 1
ATOM 682 C CA . ASN A 1 85 ? -5.598 -13.816 1.035 1.00 97.19 85 ASN A CA 1
ATOM 683 C C . ASN A 1 85 ? -6.397 -14.134 -0.249 1.00 97.19 85 ASN A C 1
ATOM 685 O O . ASN A 1 85 ? -7.508 -13.648 -0.456 1.00 97.19 85 ASN A O 1
ATOM 689 N N . LYS A 1 86 ? -5.844 -14.997 -1.110 1.00 95.44 86 LYS A N 1
ATOM 690 C CA . LYS A 1 86 ? -6.498 -15.451 -2.355 1.00 95.44 86 LYS A CA 1
ATOM 691 C C . LYS A 1 86 ? -7.857 -16.142 -2.145 1.00 95.44 86 LYS A C 1
ATOM 693 O O . LYS A 1 86 ? -8.670 -16.160 -3.060 1.00 95.44 86 LYS A O 1
ATOM 698 N N . ASP A 1 87 ? -8.079 -16.700 -0.957 1.00 96.12 87 ASP A N 1
ATOM 699 C CA . ASP A 1 87 ? -9.293 -17.422 -0.570 1.00 96.12 87 ASP A CA 1
ATOM 700 C C . ASP A 1 87 ? -10.268 -16.507 0.208 1.00 96.12 87 ASP A C 1
ATOM 702 O O . ASP A 1 87 ? -11.269 -16.969 0.747 1.00 96.12 87 ASP A O 1
ATOM 706 N N . ASN A 1 88 ? -9.993 -15.195 0.251 1.00 96.31 88 ASN A N 1
ATOM 707 C CA . ASN A 1 88 ? -10.745 -14.155 0.961 1.00 96.31 88 ASN A CA 1
ATOM 708 C C . ASN A 1 88 ? -10.789 -14.296 2.495 1.00 96.31 88 ASN A C 1
ATOM 710 O O . ASN A 1 88 ? -11.643 -13.697 3.149 1.00 96.31 88 ASN A O 1
ATOM 714 N N . TYR A 1 89 ? -9.849 -15.029 3.094 1.00 97.69 89 TYR A N 1
ATOM 715 C CA . TYR A 1 89 ? -9.647 -15.018 4.542 1.00 97.69 89 TYR A CA 1
ATOM 716 C C . TYR A 1 89 ? -8.868 -13.779 4.970 1.00 97.69 89 TYR A C 1
ATOM 718 O O . TYR A 1 89 ? -7.881 -13.406 4.330 1.00 97.69 89 TYR A O 1
ATOM 726 N N . GLN A 1 90 ? -9.283 -13.168 6.079 1.00 98.00 90 GLN A N 1
ATOM 727 C CA . GLN A 1 90 ? -8.590 -12.018 6.644 1.00 98.00 90 GLN A CA 1
ATOM 728 C C . GLN A 1 90 ? -7.276 -12.449 7.304 1.00 98.00 90 GLN A C 1
ATOM 730 O O . GLN A 1 90 ? -7.266 -13.238 8.246 1.00 98.00 90 GLN A O 1
ATOM 735 N N . ILE A 1 91 ? -6.169 -11.913 6.798 1.00 98.06 91 ILE A N 1
ATOM 736 C CA . ILE A 1 91 ? -4.805 -12.251 7.217 1.00 98.06 91 ILE A CA 1
ATOM 737 C C . ILE A 1 91 ? -4.070 -11.089 7.895 1.00 98.06 91 ILE A C 1
ATOM 739 O O . ILE A 1 91 ? -3.080 -11.300 8.597 1.00 98.06 91 ILE A O 1
ATOM 743 N N . CYS A 1 92 ? -4.559 -9.865 7.709 1.00 98.19 92 CYS A N 1
ATOM 744 C CA . CYS A 1 92 ? -4.150 -8.701 8.481 1.00 98.19 92 CYS A CA 1
ATOM 745 C C . CYS A 1 92 ? -5.287 -7.675 8.561 1.00 98.19 92 CYS A C 1
ATOM 747 O O . CYS A 1 92 ? -6.289 -7.757 7.840 1.00 98.19 92 CYS A O 1
ATOM 749 N N . GLY A 1 93 ? -5.144 -6.708 9.458 1.00 96.94 93 GLY A N 1
ATOM 750 C CA . GLY A 1 93 ? -6.084 -5.607 9.607 1.00 96.94 93 GLY A CA 1
ATOM 751 C C . GLY A 1 93 ? -5.418 -4.378 10.201 1.00 96.94 93 GLY A C 1
ATOM 752 O O . GLY A 1 93 ? -4.435 -4.492 10.935 1.00 96.94 93 GLY A O 1
ATOM 753 N N . LEU A 1 94 ? -5.956 -3.212 9.860 1.00 95.50 94 LEU A N 1
ATOM 754 C CA . LEU A 1 94 ? -5.586 -1.924 10.428 1.00 95.50 94 LEU A CA 1
ATOM 755 C C . LEU A 1 94 ? -6.861 -1.120 10.661 1.00 95.50 94 LEU A C 1
ATOM 757 O O . LEU A 1 94 ? -7.585 -0.827 9.713 1.00 95.50 94 LEU A O 1
ATOM 761 N N . GLU A 1 95 ? -7.108 -0.741 11.905 1.00 94.38 95 GLU A N 1
ATOM 762 C CA . GLU A 1 95 ? -8.266 0.052 12.296 1.00 94.38 95 GLU A CA 1
ATOM 763 C C . GLU A 1 95 ? -7.822 1.212 13.188 1.00 94.38 95 GLU A C 1
ATOM 765 O O . GLU A 1 95 ? -7.075 1.025 14.151 1.00 94.38 95 GLU A O 1
ATOM 770 N N . LYS A 1 96 ? -8.278 2.426 12.874 1.00 91.38 96 LYS A N 1
ATOM 771 C CA . LYS A 1 96 ? -8.157 3.569 13.777 1.00 91.38 96 LYS A CA 1
ATOM 772 C C . LYS A 1 96 ? -9.358 3.573 14.714 1.00 91.38 96 LYS A C 1
ATOM 774 O O . LYS A 1 96 ? -10.491 3.778 14.292 1.00 91.38 96 LYS A O 1
ATOM 779 N N . THR A 1 97 ? -9.090 3.348 15.990 1.00 88.31 97 THR A N 1
ATOM 780 C CA . THR A 1 97 ? -10.099 3.354 17.048 1.00 88.31 97 THR A CA 1
ATOM 781 C C . THR A 1 97 ? -10.603 4.773 17.330 1.00 88.31 97 THR A C 1
ATOM 783 O O . THR A 1 97 ? -9.943 5.766 17.011 1.00 88.31 97 THR A O 1
ATOM 786 N N . GLY A 1 98 ? -11.763 4.887 17.984 1.00 86.00 98 GLY A N 1
ATOM 787 C CA . GLY A 1 98 ? -12.347 6.183 18.357 1.00 86.00 98 GLY A CA 1
ATOM 788 C C . GLY A 1 98 ? -11.492 7.022 19.318 1.00 86.00 98 GLY A C 1
ATOM 789 O O . GLY A 1 98 ? -11.668 8.235 19.372 1.00 86.00 98 GLY A O 1
ATOM 790 N N . SER A 1 99 ? -10.539 6.414 20.038 1.00 88.38 99 SER A N 1
ATOM 791 C CA . SER A 1 99 ? -9.555 7.123 20.874 1.00 88.38 99 SER A CA 1
ATOM 792 C C . SER A 1 99 ? -8.429 7.774 20.062 1.00 88.38 99 SER A C 1
ATOM 794 O O . SER A 1 99 ? -7.616 8.511 20.614 1.00 88.38 99 SER A O 1
ATOM 796 N N . GLY A 1 100 ? -8.366 7.510 18.754 1.00 86.56 100 GLY A N 1
ATOM 797 C CA . GLY A 1 100 ? -7.295 7.960 17.871 1.00 86.56 100 GLY A CA 1
ATOM 798 C C . GLY A 1 100 ? -6.125 6.982 17.759 1.00 86.56 100 GLY A C 1
ATOM 799 O O . GLY A 1 100 ? -5.254 7.203 16.918 1.00 86.56 100 GLY A O 1
ATOM 800 N N . GLU A 1 101 ? -6.112 5.896 18.537 1.00 89.69 101 GLU A N 1
ATOM 801 C CA . GLU A 1 101 ? -5.090 4.852 18.447 1.00 89.69 101 GLU A CA 1
ATOM 802 C C . GLU A 1 101 ? -5.307 3.982 17.204 1.00 89.69 101 GLU A C 1
ATOM 804 O O . GLU A 1 101 ? -6.434 3.580 16.901 1.00 89.69 101 GLU A O 1
ATOM 809 N N . CYS A 1 102 ? -4.226 3.649 16.499 1.00 90.62 102 CYS A N 1
ATOM 810 C CA . CYS A 1 102 ? -4.258 2.681 15.407 1.00 90.62 102 CYS A CA 1
ATOM 811 C C . CYS A 1 102 ? -3.948 1.284 15.946 1.00 90.62 102 CYS A C 1
ATOM 813 O O . CYS A 1 102 ? -2.853 1.043 16.452 1.00 90.62 102 CYS A O 1
ATOM 815 N N . GLN A 1 103 ? -4.888 0.356 15.794 1.00 93.00 103 GLN A N 1
ATOM 816 C CA . GLN A 1 103 ? -4.681 -1.056 16.082 1.00 93.00 103 GLN A CA 1
ATOM 817 C C . GLN A 1 103 ? -4.422 -1.802 14.781 1.00 93.00 103 GLN A C 1
ATOM 819 O O . GLN A 1 103 ? -5.163 -1.662 13.808 1.00 93.00 103 GLN A O 1
ATOM 824 N N . CYS A 1 104 ? -3.365 -2.607 14.763 1.00 94.94 104 CYS A N 1
ATOM 825 C CA . CYS A 1 104 ? -3.076 -3.494 13.652 1.00 94.94 104 CYS A CA 1
ATOM 826 C C . CYS A 1 104 ? -2.871 -4.923 14.139 1.00 94.94 104 CYS A C 1
ATOM 828 O O . CYS A 1 104 ? -2.402 -5.168 15.251 1.00 94.94 104 CYS A O 1
ATOM 830 N N . PHE A 1 105 ? -3.217 -5.874 13.282 1.00 96.31 105 PHE A N 1
ATOM 831 C CA . PHE A 1 105 ? -2.860 -7.268 13.480 1.00 96.31 105 PHE A CA 1
ATOM 832 C C . PHE A 1 105 ? -2.386 -7.869 12.164 1.00 96.31 105 PHE A C 1
ATOM 834 O O . PHE A 1 105 ? -2.851 -7.504 11.083 1.00 96.31 105 PHE A O 1
ATOM 841 N N . VAL A 1 106 ? -1.460 -8.813 12.266 1.00 97.19 106 VAL A N 1
ATOM 842 C CA . VAL A 1 106 ? -0.922 -9.589 11.150 1.00 97.19 106 VAL A CA 1
ATOM 843 C C . VAL A 1 106 ? -0.825 -11.030 11.637 1.00 97.19 106 VAL A C 1
ATOM 845 O O . VAL A 1 106 ? -0.296 -11.273 12.722 1.00 97.19 106 VAL A O 1
ATOM 848 N N . LEU A 1 107 ? -1.375 -11.990 10.888 1.00 97.25 107 LEU A N 1
ATOM 849 C CA . LEU A 1 107 ? -1.253 -13.402 11.255 1.00 97.25 107 LEU A CA 1
ATOM 850 C C . LEU A 1 107 ? 0.218 -13.836 11.231 1.00 97.25 107 LEU A C 1
ATOM 852 O O . LEU A 1 107 ? 0.987 -13.393 10.384 1.00 97.25 107 LEU A O 1
ATOM 856 N N . GLN A 1 108 ? 0.593 -14.757 12.121 1.00 95.19 108 GLN A N 1
ATOM 857 C CA . GLN A 1 108 ? 1.986 -15.168 12.354 1.00 95.19 108 GLN A CA 1
ATOM 858 C C . GLN A 1 108 ? 2.741 -15.623 11.091 1.00 95.19 108 GLN A C 1
ATOM 860 O O . GLN A 1 108 ? 3.959 -15.493 11.015 1.00 95.19 108 GLN A O 1
ATOM 865 N N . HIS A 1 109 ? 2.032 -16.165 10.100 1.00 94.06 109 HIS A N 1
ATOM 866 C CA . HIS A 1 109 ? 2.626 -16.673 8.860 1.00 94.06 109 HIS A CA 1
ATOM 867 C C . HIS A 1 109 ? 2.746 -15.623 7.749 1.00 94.06 109 HIS A C 1
ATOM 869 O O . HIS A 1 109 ? 3.187 -15.948 6.647 1.00 94.06 109 HIS A O 1
ATOM 875 N N . ILE A 1 110 ? 2.336 -14.382 8.008 1.00 95.88 110 ILE A N 1
ATOM 876 C CA . ILE A 1 110 ? 2.377 -13.290 7.040 1.00 95.88 110 ILE A CA 1
ATOM 877 C C . ILE A 1 110 ? 3.572 -12.388 7.335 1.00 95.88 110 ILE A C 1
ATOM 879 O O . ILE A 1 110 ? 3.813 -11.994 8.473 1.00 95.88 110 ILE A O 1
ATOM 883 N N . ASP A 1 111 ? 4.305 -12.033 6.281 1.00 94.06 111 ASP A N 1
ATOM 884 C CA . ASP A 1 111 ? 5.411 -11.079 6.346 1.00 94.06 111 ASP A CA 1
ATOM 885 C C . ASP A 1 111 ? 4.872 -9.686 6.734 1.00 94.06 111 ASP A C 1
ATOM 887 O O . ASP A 1 111 ? 4.186 -9.022 5.952 1.00 94.06 111 ASP A O 1
ATOM 891 N N . ALA A 1 112 ? 5.167 -9.232 7.956 1.00 93.75 112 ALA A N 1
ATOM 892 C CA . ALA A 1 112 ? 4.750 -7.915 8.437 1.00 93.75 112 ALA A CA 1
ATOM 893 C C . ALA A 1 112 ? 5.357 -6.771 7.603 1.00 93.75 112 ALA A C 1
ATOM 895 O O . ALA A 1 112 ? 4.701 -5.751 7.388 1.00 93.75 112 ALA A O 1
ATOM 896 N N . GLY A 1 113 ? 6.569 -6.957 7.068 1.00 92.06 113 GLY A N 1
ATOM 897 C CA . GLY A 1 113 ? 7.215 -5.997 6.175 1.00 92.06 113 GLY A CA 1
ATOM 898 C C . GLY A 1 113 ? 6.475 -5.859 4.844 1.00 92.06 113 GLY A C 1
ATOM 899 O O . GLY A 1 113 ? 6.330 -4.748 4.334 1.00 92.06 113 GLY A O 1
ATOM 900 N N . LEU A 1 114 ? 5.923 -6.957 4.314 1.00 94.00 114 LEU A N 1
ATOM 901 C CA . LEU A 1 114 ? 5.038 -6.921 3.142 1.00 94.00 114 LEU A CA 1
ATOM 902 C C . LEU A 1 114 ? 3.771 -6.094 3.424 1.00 94.00 114 LEU A C 1
ATOM 904 O O . LEU A 1 114 ? 3.386 -5.272 2.593 1.00 94.00 114 LEU A O 1
ATOM 908 N N . VAL A 1 115 ? 3.140 -6.282 4.589 1.00 95.62 115 VAL A N 1
ATOM 909 C CA . VAL A 1 115 ? 1.929 -5.536 4.986 1.00 95.62 115 VAL A CA 1
ATOM 910 C C . VAL A 1 115 ? 2.220 -4.044 5.138 1.00 95.62 115 VAL A C 1
ATOM 912 O O . VAL A 1 115 ? 1.535 -3.221 4.530 1.00 95.62 115 VAL A O 1
ATOM 915 N N . LEU A 1 116 ? 3.262 -3.681 5.887 1.00 93.25 116 LEU A N 1
ATOM 916 C CA . LEU A 1 116 ? 3.651 -2.284 6.102 1.00 93.25 116 LEU A CA 1
ATOM 917 C C . LEU A 1 116 ? 4.105 -1.596 4.809 1.00 93.25 116 LEU A C 1
ATOM 919 O O . LEU A 1 116 ? 3.757 -0.436 4.566 1.00 93.25 116 LEU A O 1
ATOM 923 N N . GLY A 1 117 ? 4.836 -2.312 3.953 1.00 93.62 117 GLY A N 1
ATOM 924 C CA . GLY A 1 117 ? 5.241 -1.809 2.646 1.00 93.62 117 GLY A CA 1
ATOM 925 C C . GLY A 1 117 ? 4.043 -1.542 1.740 1.00 93.62 117 GLY A C 1
ATOM 926 O O . GLY A 1 117 ? 3.969 -0.490 1.106 1.00 93.62 117 GLY A O 1
ATOM 927 N N . ALA A 1 118 ? 3.059 -2.443 1.736 1.00 95.25 118 ALA A N 1
ATOM 928 C CA . ALA A 1 118 ? 1.839 -2.258 0.965 1.00 95.25 118 ALA A CA 1
ATOM 929 C C . ALA A 1 118 ? 1.003 -1.070 1.467 1.00 95.25 118 ALA A C 1
ATOM 931 O O . ALA A 1 118 ? 0.582 -0.244 0.662 1.00 95.25 118 ALA A O 1
ATOM 932 N N . LEU A 1 119 ? 0.826 -0.922 2.783 1.00 93.62 119 LEU A N 1
ATOM 933 C CA . LEU A 1 119 ? 0.131 0.231 3.370 1.00 93.62 119 LEU A CA 1
ATOM 934 C C . LEU A 1 119 ? 0.832 1.558 3.040 1.00 93.62 119 LEU A C 1
ATOM 936 O O . LEU A 1 119 ? 0.176 2.534 2.676 1.00 93.62 119 LEU A O 1
ATOM 940 N N . SER A 1 120 ? 2.166 1.583 3.101 1.00 91.62 120 SER A N 1
ATOM 941 C CA . SER A 1 120 ? 2.968 2.749 2.711 1.00 91.62 120 SER A CA 1
ATOM 942 C C . SER A 1 120 ? 2.786 3.100 1.233 1.00 91.62 120 SER A C 1
ATOM 944 O O . SER A 1 120 ? 2.587 4.269 0.897 1.00 91.62 120 SER A O 1
ATOM 946 N N . ALA A 1 121 ? 2.786 2.095 0.351 1.00 92.12 121 ALA A N 1
ATOM 947 C CA . ALA A 1 121 ? 2.539 2.293 -1.074 1.00 92.12 121 ALA A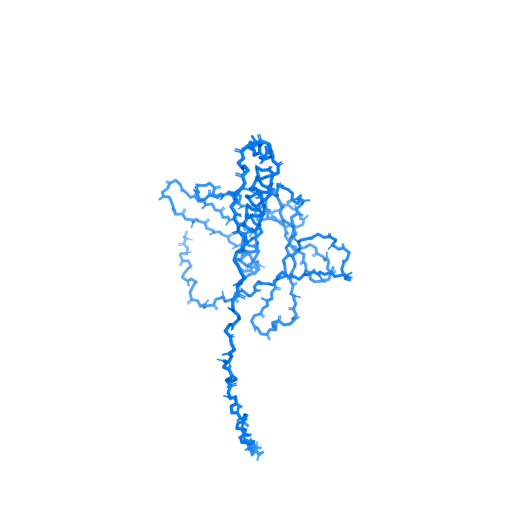 CA 1
ATOM 948 C C . ALA A 1 121 ? 1.152 2.870 -1.350 1.00 92.12 121 ALA A C 1
ATOM 950 O O . ALA A 1 121 ? 1.013 3.778 -2.165 1.00 92.12 121 ALA A O 1
ATOM 951 N N . ILE A 1 122 ? 0.136 2.383 -0.639 1.00 91.94 122 ILE A N 1
ATOM 952 C CA . ILE A 1 122 ? -1.233 2.883 -0.758 1.00 91.94 122 ILE A CA 1
ATOM 953 C C . ILE A 1 122 ? -1.322 4.336 -0.295 1.00 91.94 122 ILE A C 1
ATOM 955 O O . ILE A 1 122 ? -1.892 5.168 -0.997 1.00 91.94 122 ILE A O 1
ATOM 959 N N . ARG A 1 123 ? -0.703 4.679 0.840 1.00 88.94 123 ARG A N 1
ATOM 960 C CA . ARG A 1 123 ? -0.668 6.065 1.324 1.00 88.94 123 ARG A CA 1
ATOM 961 C C . ARG A 1 123 ? -0.003 6.996 0.309 1.00 88.94 123 ARG A C 1
ATOM 963 O O . ARG A 1 123 ? -0.514 8.089 0.065 1.00 88.94 123 ARG A O 1
ATOM 970 N N . LEU A 1 124 ? 1.105 6.565 -0.300 1.00 88.69 124 LEU A N 1
ATOM 971 C CA . LEU A 1 124 ? 1.776 7.342 -1.340 1.00 88.69 124 LEU A CA 1
ATOM 972 C C . LEU A 1 124 ? 0.907 7.473 -2.597 1.00 88.69 124 LEU A C 1
ATOM 974 O O . LEU A 1 124 ? 0.785 8.577 -3.124 1.00 88.69 124 LEU A O 1
ATOM 978 N N . HIS A 1 125 ? 0.257 6.388 -3.032 1.00 88.38 125 HIS A N 1
ATOM 979 C CA . HIS A 1 125 ? -0.700 6.411 -4.140 1.00 88.38 125 HIS A CA 1
ATOM 980 C C . HIS A 1 125 ? -1.790 7.462 -3.901 1.00 88.38 125 HIS A C 1
ATOM 982 O O . HIS A 1 125 ? -2.014 8.325 -4.745 1.00 88.38 125 HIS A O 1
ATOM 988 N N . SER A 1 126 ? -2.449 7.413 -2.740 1.00 87.19 126 SER A N 1
ATOM 989 C CA . SER A 1 126 ? -3.535 8.331 -2.384 1.00 87.19 126 SER A CA 1
ATOM 990 C C . SER A 1 126 ? -3.070 9.785 -2.334 1.00 87.19 126 SER A C 1
ATOM 992 O O . SER A 1 126 ? -3.772 10.667 -2.826 1.00 87.19 126 SER A O 1
ATOM 994 N N . ARG A 1 127 ? -1.870 10.041 -1.800 1.00 87.06 127 ARG A N 1
ATOM 995 C CA . ARG A 1 127 ? -1.282 11.384 -1.768 1.00 87.06 127 ARG A CA 1
ATOM 996 C C . ARG A 1 127 ? -1.012 11.921 -3.174 1.00 87.06 127 ARG A C 1
ATOM 998 O O . ARG A 1 127 ? -1.460 13.017 -3.492 1.00 87.06 127 ARG A O 1
ATOM 1005 N N . LEU A 1 128 ? -0.334 11.147 -4.021 1.00 86.94 128 LEU A N 1
ATOM 1006 C CA . LEU A 1 128 ? -0.013 11.559 -5.392 1.00 86.94 128 LEU A CA 1
ATOM 1007 C C . LEU A 1 128 ? -1.276 11.742 -6.245 1.00 86.94 128 LEU A C 1
ATOM 1009 O O . LEU A 1 128 ? -1.343 12.654 -7.067 1.00 86.94 128 LEU A O 1
ATOM 1013 N N . ALA A 1 129 ? -2.297 10.906 -6.037 1.00 86.25 129 ALA A N 1
ATOM 1014 C CA . ALA A 1 129 ? -3.593 11.066 -6.687 1.00 86.25 129 ALA A CA 1
ATOM 1015 C C . ALA A 1 129 ? -4.282 12.373 -6.262 1.00 86.25 129 ALA A C 1
ATOM 1017 O O . ALA A 1 129 ? -4.833 13.076 -7.105 1.00 86.25 129 ALA A O 1
ATOM 1018 N N . GLN A 1 130 ? -4.221 12.727 -4.975 1.00 87.00 130 GLN A N 1
ATOM 1019 C CA . GLN A 1 130 ? -4.777 13.983 -4.478 1.00 87.00 130 GLN A CA 1
ATOM 1020 C C . GLN A 1 130 ? -4.036 15.202 -5.040 1.00 87.00 130 GLN A C 1
ATOM 1022 O O . GLN A 1 130 ? -4.678 16.139 -5.506 1.00 87.00 130 GLN A O 1
ATOM 1027 N N . GLU A 1 131 ? -2.702 15.177 -5.040 1.00 88.69 131 GLU A N 1
ATOM 1028 C CA . GLU A 1 131 ? -1.871 16.244 -5.612 1.00 88.69 131 GLU A CA 1
ATOM 1029 C C . GLU A 1 131 ? -2.175 16.447 -7.106 1.00 88.69 131 GLU A C 1
ATOM 1031 O O . GLU A 1 131 ? -2.335 17.584 -7.551 1.00 88.69 131 GLU A O 1
ATOM 1036 N N . ARG A 1 132 ? -2.358 15.357 -7.868 1.00 88.69 132 ARG A N 1
ATOM 1037 C CA . ARG A 1 132 ? -2.764 15.426 -9.280 1.00 88.69 132 ARG A CA 1
ATOM 1038 C C . ARG A 1 132 ? -4.115 16.119 -9.457 1.00 88.69 132 ARG A C 1
ATOM 1040 O O . ARG A 1 132 ? -4.212 17.027 -10.273 1.0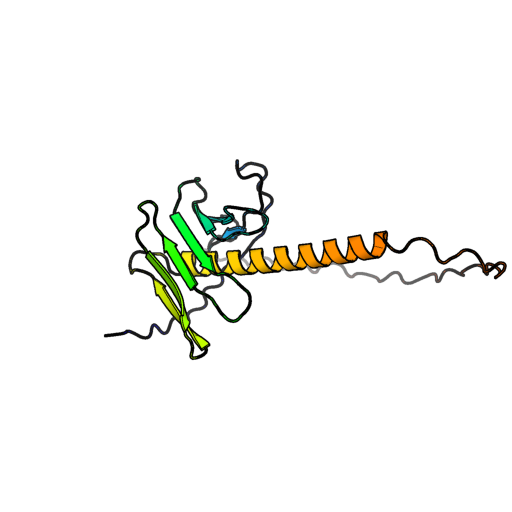0 88.69 132 ARG A O 1
ATOM 1047 N N . ARG A 1 133 ? -5.136 15.731 -8.686 1.00 88.25 133 ARG A N 1
ATOM 1048 C CA . ARG A 1 133 ? -6.475 16.340 -8.788 1.00 88.25 133 ARG A CA 1
ATOM 1049 C C . ARG A 1 133 ? -6.446 17.838 -8.495 1.00 88.25 133 ARG A C 1
ATOM 1051 O O . ARG A 1 133 ? -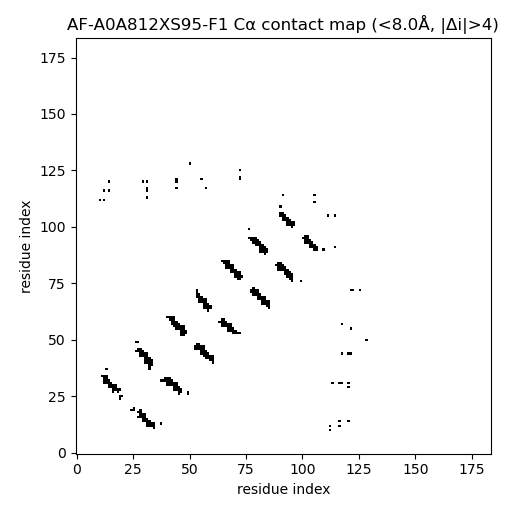7.097 18.604 -9.193 1.00 88.25 133 ARG A O 1
ATOM 1058 N N . VAL A 1 134 ? -5.683 18.259 -7.484 1.00 91.25 134 VAL A N 1
ATOM 1059 C CA . VAL A 1 134 ? -5.525 19.685 -7.152 1.00 91.25 134 VAL A CA 1
ATOM 1060 C C . VAL A 1 134 ? -4.848 20.437 -8.302 1.00 91.25 134 VAL A C 1
ATOM 1062 O O . VAL A 1 134 ? -5.291 21.526 -8.662 1.00 91.25 134 VAL A O 1
ATOM 1065 N N . ALA A 1 135 ? -3.817 19.852 -8.918 1.00 90.81 135 ALA A N 1
ATOM 1066 C CA . ALA A 1 135 ? -3.146 20.448 -10.071 1.00 90.81 135 ALA A CA 1
ATOM 1067 C C . ALA A 1 135 ? -4.069 20.553 -11.301 1.00 90.81 135 ALA A C 1
ATOM 1069 O O . ALA A 1 135 ? -4.084 21.584 -11.967 1.00 90.81 135 ALA A O 1
ATOM 1070 N N . GLU A 1 136 ? -4.870 19.521 -11.577 1.00 91.50 136 GLU A N 1
ATOM 1071 C CA . GLU A 1 136 ? -5.857 19.514 -12.667 1.00 91.50 136 GLU A CA 1
ATOM 1072 C C . GLU A 1 136 ? -6.949 20.572 -12.453 1.00 91.50 136 GLU A C 1
ATOM 1074 O O . GLU A 1 136 ? -7.291 21.300 -13.382 1.00 91.50 136 GLU A O 1
ATOM 1079 N N . GLN A 1 137 ? -7.448 20.720 -11.222 1.00 91.94 137 GLN A N 1
ATOM 1080 C CA . GLN A 1 137 ? -8.419 21.759 -10.863 1.00 91.94 137 GLN A CA 1
ATOM 1081 C C . GLN A 1 137 ? -7.844 23.171 -11.023 1.00 91.94 137 GLN A C 1
ATOM 1083 O O . GLN A 1 137 ? -8.514 24.050 -11.560 1.00 91.94 137 GLN A O 1
ATOM 1088 N N . ALA A 1 138 ? -6.597 23.389 -10.599 1.00 92.44 138 ALA A N 1
ATOM 1089 C CA . ALA A 1 138 ? -5.921 24.672 -10.776 1.00 92.44 138 ALA A CA 1
ATOM 1090 C C . ALA A 1 138 ? -5.702 2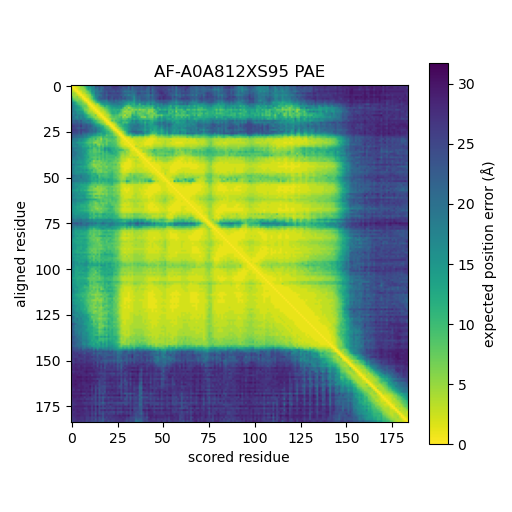5.003 -12.263 1.00 92.44 138 ALA A C 1
ATOM 1092 O O . ALA A 1 138 ? -5.900 26.146 -12.675 1.00 92.44 138 ALA A O 1
ATOM 1093 N N . ALA A 1 139 ? -5.340 24.006 -13.078 1.00 92.44 139 ALA A N 1
ATOM 1094 C CA . ALA A 1 139 ? -5.183 24.169 -14.521 1.00 92.44 139 ALA A CA 1
ATOM 1095 C C . ALA A 1 139 ? -6.518 24.491 -15.217 1.00 92.44 139 ALA A C 1
ATOM 1097 O O . ALA A 1 139 ? -6.555 25.369 -16.077 1.00 92.44 139 ALA A O 1
ATOM 1098 N N . ALA A 1 140 ? -7.612 23.833 -14.817 1.00 92.25 140 ALA A N 1
ATOM 1099 C CA . ALA A 1 140 ? -8.950 24.121 -15.331 1.00 92.25 140 ALA A CA 1
ATOM 1100 C C . ALA A 1 140 ? -9.401 25.552 -14.984 1.00 92.25 140 ALA A C 1
ATOM 1102 O O . ALA A 1 140 ? -9.826 26.288 -15.868 1.00 92.25 140 ALA A O 1
ATOM 1103 N N . ALA A 1 141 ? -9.212 25.989 -13.733 1.00 91.06 141 ALA A N 1
ATOM 1104 C CA . ALA A 1 141 ? -9.563 27.344 -13.301 1.00 91.06 141 ALA A CA 1
ATOM 1105 C C . ALA A 1 141 ? -8.751 28.439 -14.023 1.00 91.06 141 ALA A C 1
ATOM 1107 O O . ALA A 1 141 ? -9.273 29.516 -14.302 1.00 91.06 141 ALA A O 1
ATOM 1108 N N . ALA A 1 142 ? -7.482 28.174 -14.353 1.00 89.50 142 ALA A N 1
ATOM 1109 C CA . ALA A 1 142 ? -6.660 29.104 -15.128 1.00 89.50 142 ALA A CA 1
ATOM 1110 C C . ALA A 1 142 ? -7.122 29.218 -16.593 1.00 89.50 142 ALA A C 1
ATOM 1112 O O . ALA A 1 142 ? -7.033 30.295 -17.179 1.00 89.50 142 ALA A O 1
ATOM 1113 N N . ALA A 1 143 ? -7.626 28.127 -17.180 1.00 87.50 143 ALA A N 1
ATOM 1114 C CA . ALA A 1 143 ? -8.125 28.107 -18.555 1.00 87.50 143 ALA A CA 1
ATOM 1115 C C . ALA A 1 143 ? -9.478 28.823 -18.722 1.00 87.50 143 ALA A C 1
ATOM 1117 O O . ALA A 1 143 ? -9.771 29.301 -19.814 1.00 87.50 143 ALA A O 1
ATOM 1118 N N . GLU A 1 144 ? -10.277 28.926 -17.657 1.00 82.62 144 GLU A N 1
ATOM 1119 C CA . GLU A 1 144 ? -11.574 29.624 -17.640 1.00 82.62 144 GLU A CA 1
ATOM 1120 C C . GLU A 1 144 ? -11.465 31.138 -17.378 1.00 82.62 144 GLU A C 1
ATOM 1122 O O . GLU A 1 144 ? -12.483 31.824 -17.342 1.00 82.62 144 GLU A O 1
ATOM 1127 N N . SER A 1 145 ? -10.247 31.683 -17.255 1.00 69.19 145 SER A N 1
ATOM 1128 C CA . SER A 1 145 ? -10.005 33.123 -17.082 1.00 69.19 145 SER A CA 1
ATOM 1129 C C . SER A 1 145 ? -9.432 33.851 -18.323 1.00 69.19 145 SER A C 1
ATOM 1131 O O . SER A 1 145 ? -8.485 34.633 -18.177 1.00 69.19 145 SER A O 1
ATOM 1133 N N . PRO A 1 146 ? -9.927 33.640 -19.564 1.00 66.81 146 PRO A N 1
ATOM 1134 C CA . PRO A 1 146 ? -9.690 34.576 -20.651 1.00 66.81 146 PRO A CA 1
ATOM 1135 C C . PRO A 1 146 ? -10.788 35.659 -20.640 1.00 66.81 146 PRO A C 1
ATOM 1137 O O . PRO A 1 146 ? -11.934 35.383 -20.314 1.00 66.81 146 PRO A O 1
ATOM 1140 N N . GLU A 1 147 ? -10.444 36.880 -21.054 1.00 60.91 147 GLU A N 1
ATOM 1141 C CA . GLU A 1 147 ? -11.367 38.011 -21.299 1.00 60.91 147 GLU A CA 1
ATOM 1142 C C . GLU A 1 147 ? -11.725 38.904 -20.095 1.00 60.91 147 GLU A C 1
ATOM 1144 O O . GLU A 1 147 ? -12.870 39.028 -19.673 1.00 60.91 147 GLU A O 1
ATOM 1149 N N . ASN A 1 148 ? -10.734 39.659 -19.607 1.00 59.59 148 ASN A N 1
ATOM 1150 C CA . ASN A 1 148 ? -10.994 41.043 -19.179 1.00 59.59 148 ASN A CA 1
ATOM 1151 C C . ASN A 1 148 ? -9.777 41.959 -19.426 1.00 59.59 148 ASN A C 1
ATOM 1153 O O . ASN A 1 148 ? -9.336 42.706 -18.556 1.00 59.59 148 ASN A O 1
ATOM 1157 N N . LEU A 1 149 ? -9.189 41.848 -20.624 1.00 59.84 149 LEU A N 1
ATOM 1158 C CA . LEU A 1 149 ? -8.083 42.687 -21.103 1.00 59.84 149 LEU A CA 1
ATOM 1159 C C . LEU A 1 149 ? -8.369 43.188 -22.528 1.00 59.84 149 LEU A C 1
ATOM 1161 O O . LEU A 1 149 ? -7.556 43.032 -23.432 1.00 59.84 149 LEU A O 1
ATOM 1165 N N . GLU A 1 150 ? -9.523 43.821 -22.727 1.00 59.22 150 GLU A N 1
ATOM 1166 C CA . GLU A 1 150 ? -9.670 44.818 -23.788 1.00 59.22 150 GLU A CA 1
ATOM 1167 C C . GLU A 1 150 ? -9.665 46.202 -23.130 1.00 59.22 150 GLU A C 1
ATOM 1169 O O . GLU A 1 150 ? -10.660 46.631 -22.551 1.00 59.22 150 GLU A O 1
ATOM 1174 N N . GLY A 1 151 ? -8.518 46.889 -23.173 1.00 59.47 151 GLY A N 1
ATOM 1175 C CA . GLY A 1 151 ? -8.438 48.312 -22.832 1.00 59.47 151 GLY A CA 1
ATOM 1176 C C . GLY A 1 151 ? -7.299 48.714 -21.897 1.00 59.47 151 GLY A C 1
ATOM 1177 O O . GLY A 1 151 ? -7.548 49.168 -20.786 1.00 59.47 151 GLY A O 1
ATOM 1178 N N . SER A 1 152 ? -6.050 48.636 -22.355 1.00 54.97 152 SER A N 1
ATOM 1179 C CA . SER A 1 152 ? -5.042 49.618 -21.934 1.00 54.97 152 SER A CA 1
ATOM 1180 C C . SER A 1 152 ? -3.961 49.727 -23.000 1.00 54.97 152 SER A C 1
ATOM 1182 O O . SER A 1 152 ? -3.045 48.912 -23.097 1.00 54.97 152 SER A O 1
ATOM 1184 N N . ASP A 1 153 ? -4.162 50.720 -23.853 1.00 60.94 153 ASP A N 1
ATOM 1185 C CA . ASP A 1 153 ? -3.272 51.135 -24.921 1.00 60.94 153 ASP A CA 1
ATOM 1186 C C . ASP A 1 153 ? -2.073 51.891 -24.316 1.00 60.94 153 ASP A C 1
ATOM 1188 O O . ASP A 1 153 ? -2.246 52.799 -23.501 1.00 60.94 153 ASP A O 1
ATOM 1192 N N . GLY A 1 154 ? -0.859 51.530 -24.732 1.00 62.03 154 GLY A N 1
ATOM 1193 C CA . GLY A 1 154 ? 0.331 52.375 -24.596 1.00 62.03 154 GLY A CA 1
ATOM 1194 C C . GLY A 1 154 ? 1.123 52.308 -23.284 1.00 62.03 154 GLY A C 1
ATOM 1195 O O . GLY A 1 154 ? 1.030 53.195 -22.440 1.00 62.03 154 GLY A O 1
ATOM 1196 N N . ALA A 1 155 ? 2.073 51.374 -23.194 1.00 52.25 155 ALA A N 1
ATOM 1197 C CA . ALA A 1 155 ? 3.292 51.594 -22.414 1.00 52.25 155 ALA A CA 1
ATOM 1198 C C . ALA A 1 155 ? 4.506 51.000 -23.140 1.00 52.25 155 ALA A C 1
ATOM 1200 O O . ALA A 1 155 ? 4.536 49.830 -23.514 1.00 52.25 155 ALA A O 1
ATOM 1201 N N . GLN A 1 156 ? 5.477 51.875 -23.389 1.00 58.56 156 GLN A N 1
ATOM 1202 C CA . GLN A 1 156 ? 6.661 51.677 -24.215 1.00 58.56 156 GLN A CA 1
ATOM 1203 C C . GLN A 1 156 ? 7.570 50.546 -23.716 1.00 58.56 156 GLN A C 1
ATOM 1205 O O . GLN A 1 156 ? 7.881 50.446 -22.531 1.00 58.56 156 GLN A O 1
ATOM 1210 N N . LEU A 1 157 ? 8.076 49.766 -24.671 1.00 54.72 157 LEU A N 1
ATOM 1211 C CA . LEU A 1 157 ? 9.166 48.811 -24.498 1.00 54.72 157 LEU A CA 1
ATOM 1212 C C . LEU A 1 157 ? 10.467 49.559 -24.166 1.00 54.72 157 LEU A C 1
ATOM 1214 O O . LEU A 1 157 ? 10.957 50.331 -24.991 1.00 54.72 157 LEU A O 1
ATOM 1218 N N . GLN A 1 158 ? 11.057 49.292 -22.998 1.00 61.94 158 GLN A N 1
ATOM 1219 C CA . GLN A 1 158 ? 12.481 49.551 -22.768 1.00 61.94 158 GLN A CA 1
ATOM 1220 C C . GLN A 1 158 ? 13.286 48.251 -22.952 1.00 61.94 158 GLN A C 1
ATOM 1222 O O . GLN A 1 158 ? 12.845 47.201 -22.477 1.00 61.94 158 GLN A O 1
ATOM 1227 N N . PRO A 1 159 ? 14.453 48.285 -23.626 1.00 59.47 159 PRO A N 1
ATOM 1228 C CA . PRO A 1 159 ? 15.286 47.103 -23.844 1.00 59.47 159 PRO A CA 1
ATOM 1229 C C . PRO A 1 159 ? 15.959 46.637 -22.547 1.00 59.47 159 PRO A C 1
ATOM 1231 O O . PRO A 1 159 ? 16.627 47.414 -21.866 1.00 59.47 159 PRO A O 1
ATOM 1234 N N . LEU A 1 160 ? 15.809 45.350 -22.231 1.00 61.00 160 LEU A N 1
ATOM 1235 C CA . LEU A 1 160 ? 16.434 44.694 -21.085 1.00 61.00 160 LEU A CA 1
ATOM 1236 C C . LEU A 1 160 ? 17.923 44.438 -21.381 1.00 61.00 160 LEU A C 1
ATOM 1238 O O . LEU A 1 160 ? 18.265 43.657 -22.268 1.00 61.00 160 LEU A O 1
ATOM 1242 N N . VAL A 1 161 ? 18.803 45.115 -20.644 1.00 63.28 161 VAL A N 1
ATOM 1243 C CA . VAL A 1 161 ? 20.259 44.914 -20.681 1.00 63.28 161 VAL A CA 1
ATOM 1244 C C . VAL A 1 161 ? 20.600 43.579 -20.012 1.00 63.28 161 VAL A C 1
ATOM 1246 O O . VAL A 1 161 ? 20.176 43.318 -18.887 1.00 63.28 161 VAL A O 1
ATOM 1249 N N . ALA A 1 162 ? 21.356 42.733 -20.712 1.00 60.41 162 ALA A N 1
ATOM 1250 C CA . ALA A 1 162 ? 21.812 41.436 -20.225 1.00 60.41 162 ALA A CA 1
ATOM 1251 C C . ALA A 1 162 ? 22.940 41.588 -19.182 1.00 60.41 162 ALA A C 1
ATOM 1253 O O . ALA A 1 162 ? 23.905 42.307 -19.448 1.00 60.41 162 ALA A O 1
ATOM 1254 N N . PRO A 1 163 ? 22.880 40.900 -18.027 1.00 65.25 163 PRO A N 1
ATOM 1255 C CA . PRO A 1 163 ? 24.038 40.744 -17.158 1.00 65.25 163 PRO A CA 1
ATOM 1256 C C . PRO A 1 163 ? 24.930 39.601 -17.666 1.00 65.25 163 PRO A C 1
ATOM 1258 O O . PRO A 1 163 ? 24.564 38.426 -17.618 1.00 65.25 163 PRO A O 1
ATOM 1261 N N . GLU A 1 164 ? 26.112 39.964 -18.157 1.00 64.50 164 GLU A N 1
ATOM 1262 C CA . GLU A 1 164 ? 27.213 39.040 -18.420 1.00 64.50 164 GLU A CA 1
ATOM 1263 C C . GLU A 1 164 ? 27.902 38.630 -17.108 1.00 64.50 164 GLU A C 1
ATOM 1265 O O . GLU A 1 164 ? 28.218 39.471 -16.268 1.00 64.50 164 GLU A O 1
ATOM 1270 N N . GLY A 1 165 ? 28.217 37.338 -16.987 1.00 58.12 165 GLY A N 1
ATOM 1271 C CA . GLY A 1 165 ? 29.366 36.870 -16.211 1.00 58.12 165 GLY A CA 1
ATOM 1272 C C . GLY A 1 165 ? 29.077 36.265 -14.836 1.00 58.12 165 GLY A C 1
ATOM 1273 O O . GLY A 1 165 ? 28.908 36.974 -13.853 1.00 58.12 165 GLY A O 1
ATOM 1274 N N . SER A 1 166 ? 29.198 34.938 -14.741 1.00 62.66 166 SER A N 1
ATOM 1275 C CA . SER A 1 166 ? 30.095 34.323 -13.751 1.00 62.66 166 SER A CA 1
ATOM 1276 C C . SER A 1 166 ? 30.307 32.845 -14.089 1.00 62.66 166 SER A C 1
ATOM 1278 O O . SER A 1 166 ? 29.459 31.991 -13.835 1.00 62.66 166 SER A O 1
ATOM 1280 N N . SER A 1 167 ? 31.439 32.549 -14.721 1.00 61.75 167 SER A N 1
ATOM 1281 C CA . SER A 1 167 ? 31.960 31.196 -14.900 1.00 61.75 167 SER A CA 1
ATOM 1282 C C . SER A 1 167 ? 32.484 30.693 -13.554 1.00 61.75 167 SER A C 1
ATOM 1284 O O . SER A 1 167 ? 33.585 31.060 -13.141 1.00 61.75 167 SER A O 1
ATOM 1286 N N . ALA A 1 168 ? 31.683 29.889 -12.856 1.00 64.75 168 ALA A N 1
ATOM 1287 C CA . ALA A 1 168 ? 32.122 29.190 -11.657 1.00 64.75 168 ALA A CA 1
ATOM 1288 C C . ALA A 1 168 ? 33.039 28.024 -12.053 1.00 64.75 168 ALA A C 1
ATOM 1290 O O . ALA A 1 168 ? 32.610 27.030 -12.638 1.00 64.75 168 ALA A O 1
ATOM 1291 N N . ASP A 1 169 ? 34.314 28.225 -11.747 1.00 68.75 169 ASP A N 1
ATOM 1292 C CA . ASP A 1 169 ? 35.425 27.288 -11.828 1.00 68.75 169 ASP A CA 1
ATOM 1293 C C . ASP A 1 169 ? 35.141 26.066 -10.935 1.00 68.75 169 ASP A C 1
ATOM 1295 O O . ASP A 1 169 ? 34.885 26.204 -9.735 1.00 68.75 169 ASP A O 1
ATOM 1299 N N . MET A 1 170 ? 35.118 24.868 -11.522 1.00 81.62 170 MET A N 1
ATOM 1300 C CA . MET A 1 170 ? 34.806 23.623 -10.817 1.00 81.62 170 MET A CA 1
ATOM 1301 C C . MET A 1 170 ? 36.098 22.803 -10.680 1.00 81.62 170 MET A C 1
ATOM 1303 O O . MET A 1 170 ? 36.670 22.416 -11.702 1.00 81.62 170 MET A O 1
ATOM 1307 N N . PRO A 1 171 ? 36.592 22.538 -9.456 1.00 80.50 171 PRO A N 1
ATOM 1308 C CA . PRO A 1 171 ? 37.830 21.792 -9.270 1.00 80.50 171 PRO A CA 1
ATOM 1309 C C . PRO A 1 171 ? 37.662 20.309 -9.656 1.00 80.50 171 PRO A C 1
ATOM 1311 O O . PRO A 1 171 ? 36.575 19.744 -9.496 1.00 80.50 171 PRO A O 1
ATOM 1314 N N . PRO A 1 172 ? 38.731 19.659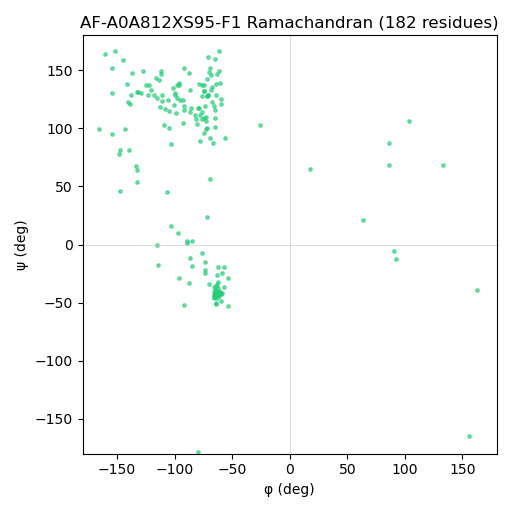 -10.152 1.00 80.69 172 PRO A N 1
ATOM 1315 C CA . PRO A 1 172 ? 38.694 18.259 -10.553 1.00 80.69 172 PRO A CA 1
ATOM 1316 C C . PRO A 1 172 ? 38.541 17.313 -9.346 1.00 80.69 172 PRO A C 1
ATOM 1318 O O . PRO A 1 172 ? 38.999 17.632 -8.245 1.00 80.69 172 PRO A O 1
ATOM 1321 N N . PRO A 1 173 ? 37.930 16.130 -9.541 1.00 78.94 173 PRO A N 1
ATOM 1322 C CA . PRO A 1 173 ? 37.771 15.133 -8.490 1.00 78.94 173 PRO A CA 1
ATOM 1323 C C . PRO A 1 173 ? 39.119 14.523 -8.083 1.00 78.94 173 PRO A C 1
ATOM 1325 O O . PRO A 1 173 ? 39.914 14.104 -8.926 1.00 78.94 173 PRO A O 1
ATOM 1328 N N . SER A 1 174 ? 39.352 14.446 -6.773 1.00 81.88 174 SER A N 1
ATOM 1329 C CA . SER A 1 174 ? 40.499 13.755 -6.183 1.00 81.88 174 SER A CA 1
ATOM 1330 C C . SER A 1 174 ? 40.447 12.246 -6.473 1.00 81.88 174 SER A C 1
ATOM 1332 O O . SER A 1 174 ? 39.379 11.645 -6.326 1.00 81.88 174 SER A O 1
ATOM 1334 N N . PRO A 1 175 ? 41.574 11.599 -6.822 1.00 73.12 175 PRO A N 1
ATOM 1335 C CA . PRO A 1 175 ? 41.637 10.147 -6.947 1.00 73.12 175 PRO A CA 1
ATOM 1336 C C . PRO A 1 175 ? 41.463 9.496 -5.568 1.00 73.12 175 PRO A C 1
ATOM 1338 O O . PRO A 1 175 ? 42.214 9.785 -4.635 1.00 73.12 175 PRO A O 1
ATOM 1341 N N . GLN A 1 176 ? 40.455 8.633 -5.430 1.00 69.75 176 GLN A N 1
ATOM 1342 C CA . GLN A 1 176 ? 40.291 7.795 -4.246 1.00 69.75 176 GLN A CA 1
ATOM 1343 C C . GLN A 1 176 ? 41.293 6.641 -4.306 1.00 69.75 176 GLN A C 1
ATOM 1345 O O . GLN A 1 176 ? 41.392 5.945 -5.315 1.00 69.75 176 GLN A O 1
ATOM 1350 N N . ALA A 1 177 ? 42.051 6.491 -3.222 1.00 62.91 177 ALA A N 1
ATOM 1351 C CA . ALA A 1 177 ? 43.020 5.429 -3.031 1.00 62.91 177 ALA A CA 1
ATOM 1352 C C . ALA A 1 177 ? 42.319 4.063 -2.996 1.00 62.91 177 ALA A C 1
ATOM 1354 O O . ALA A 1 177 ? 41.363 3.859 -2.247 1.00 62.91 177 ALA A O 1
ATOM 1355 N N . GLU A 1 178 ? 42.816 3.145 -3.817 1.00 62.97 178 GLU A N 1
ATOM 1356 C CA . GLU A 1 178 ? 42.482 1.728 -3.777 1.00 62.97 178 GLU A CA 1
ATOM 1357 C C . GLU A 1 178 ? 43.160 1.113 -2.547 1.00 62.97 178 GLU A C 1
ATOM 1359 O O . GLU A 1 178 ? 44.380 0.946 -2.521 1.00 62.97 178 GLU A O 1
ATOM 1364 N N . ASP A 1 179 ? 42.378 0.803 -1.511 1.00 63.50 179 ASP A N 1
ATOM 1365 C CA . ASP A 1 179 ? 42.872 0.032 -0.374 1.00 63.50 179 ASP A CA 1
ATOM 1366 C C . ASP A 1 179 ? 42.897 -1.456 -0.734 1.00 63.50 179 ASP A C 1
ATOM 1368 O O . ASP A 1 179 ? 41.880 -2.092 -1.030 1.00 63.50 179 ASP A O 1
ATOM 1372 N N . ALA A 1 180 ? 44.112 -1.995 -0.718 1.00 64.12 180 ALA A N 1
ATOM 1373 C CA . ALA A 1 180 ? 44.429 -3.388 -0.945 1.00 64.12 180 ALA A CA 1
ATOM 1374 C C . ALA A 1 180 ? 43.843 -4.263 0.173 1.00 64.12 180 ALA A C 1
ATOM 1376 O O . ALA A 1 180 ? 44.280 -4.205 1.323 1.00 64.12 180 ALA A O 1
ATOM 1377 N N . VAL A 1 181 ? 42.897 -5.138 -0.172 1.00 67.12 181 VAL A N 1
ATOM 1378 C CA . VAL A 1 181 ? 42.488 -6.223 0.724 1.00 67.12 181 VAL A CA 1
ATOM 1379 C C . VAL A 1 181 ? 43.489 -7.366 0.592 1.00 67.12 181 VAL A C 1
ATOM 1381 O O . VAL A 1 181 ? 43.563 -8.067 -0.416 1.00 67.12 181 VAL A O 1
ATOM 1384 N N . VAL A 1 182 ? 44.273 -7.502 1.656 1.00 68.88 182 VAL A N 1
ATOM 1385 C CA . VAL A 1 182 ? 45.185 -8.601 1.960 1.00 68.88 182 VAL A CA 1
ATOM 1386 C C . VAL A 1 182 ? 44.398 -9.910 2.050 1.00 68.88 182 VAL A C 1
ATOM 1388 O O . VAL A 1 182 ? 43.445 -10.020 2.818 1.00 68.88 182 VAL A O 1
ATOM 1391 N N . ALA A 1 183 ? 44.820 -10.903 1.268 1.00 65.62 183 ALA A N 1
ATOM 1392 C CA . ALA A 1 183 ? 44.370 -12.280 1.400 1.00 65.62 183 ALA A CA 1
ATOM 1393 C C . ALA A 1 183 ? 44.964 -12.906 2.672 1.00 65.62 183 ALA A C 1
ATOM 1395 O O . ALA A 1 183 ? 46.182 -12.882 2.868 1.00 65.62 183 ALA A O 1
ATOM 1396 N N . GLY A 1 184 ? 44.093 -13.478 3.500 1.00 67.50 184 GLY A N 1
ATOM 1397 C CA . GLY A 1 184 ? 44.410 -14.363 4.617 1.00 67.50 184 GLY A CA 1
ATOM 1398 C C . GLY A 1 184 ? 43.391 -15.485 4.666 1.00 67.50 184 GLY A C 1
ATOM 1399 O O . GLY A 1 184 ? 42.188 -15.161 4.549 1.00 67.50 184 GLY A O 1
#

Sequence (184 aa):
MNAALGFCDAFEVHLQQRLCRNFVMASHAFSLCRNHNKDEPFAFVTPEHPENPRRFFVRHRMGYPLMSLDGDFGPEGQINVRGLNKDNYQICGLEKTGSGECQCFVLQHIDAGLVLGALSAIRLHSRLAQERRVAEQAAAAAAESPENLEGSDGAQLQPLVAPEGSSADMPPPSPQAEDAVVAG

Nearest PDB structures (foldseek):
  4wac-assembly1_A  TM=3.551E-01  e=5.829E-01  Staphylococcus aureus
  4ghb-assembly1_A  TM=4.736E-01  e=2.706E+00  Bacteroides uniformis ATCC 8492
  6zjn-assembly1_7  TM=4.388E-01  e=2.415E+00  Thermus thermophilus
  6fhm-assembly1_B  TM=2.825E-01  e=6.531E-01  Escherichia coli K-12

pLDDT: mean 78.18, std 18.88, range [29.41, 98.44]

Foldseek 3Di:
DDDPDPPPDDQDWDWDFDCPPPPPQNDGKIFTDGPVCNPDGQWIWAAPD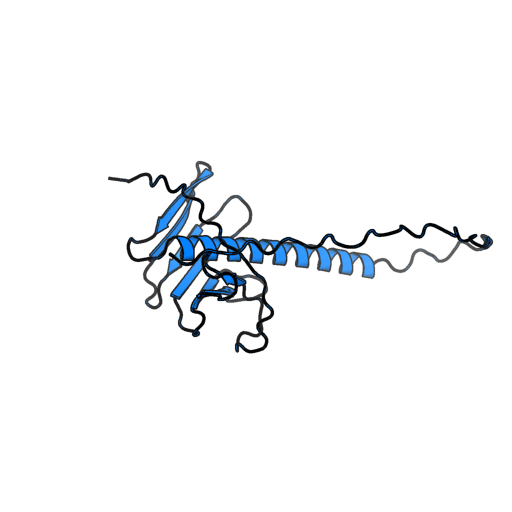LQDGQKIFIAGPVGHTAWMWGHDLDPPDFDWIFIAGPVRDTQKIWTQDPVRDIDIDGHPPDDVSSVVNNNVSVNVSVVVSVVVVVVVVVVVVVVVPDDDPDDDDDDDDDDDDDDDDDDDDDDDDDDDDDDDDDDD

Solvent-accessible surface area (backbone atoms only — not comparable to full-atom values): 11848 Å² total; per-residue (Å²): 135,84,79,83,77,87,81,84,71,90,80,66,65,56,78,45,84,55,88,53,86,85,51,103,51,96,58,85,36,35,35,38,25,48,80,95,39,76,89,52,54,56,30,34,38,30,56,76,36,94,89,71,56,49,35,33,42,32,22,34,70,87,68,51,77,61,34,34,42,39,42,42,85,56,78,94,76,54,38,41,35,39,27,23,38,91,87,67,48,78,48,31,38,37,36,43,44,96,88,70,50,75,51,71,51,66,43,92,91,52,63,61,66,62,53,54,43,48,54,51,45,50,53,51,50,55,51,55,53,50,56,50,51,53,52,52,51,53,53,51,57,60,70,73,66,73,88,91,81,89,84,83,85,88,82,85,88,76,88,83,82,81,88,82,85,82,87,81,84,76,83,81,85,78,87,78,82,84,80,81,82,78,89,127